Protein AF-A0A7S2GWL5-F1 (afdb_monomer_lite)

pLDDT: mean 72.22, std 17.01, range [29.75, 95.25]

Secondary structure (DSSP, 8-state):
--S----SS----SEETTEEP-PPPPPHHHHHHHHTS-HHHHHHHIIIIIHHHHHHHHH-EE--TT--HHHHHHH-TT-THHHHHHHTHHHHHHHHHHTTSEE--S---TTS-HHHHS-EESS--TTS--HHHHHHHHHHTTHHHHHHHHHTTS--S---S------TTTTT-S-HHHHHHHHS-S-HHHHHHHHHHHHHHHHS--EE-GGGSTTGGGG-GGG-----

Sequence (228 aa):
RWNNNPSRYLQRAQSICGVKSREHLATCSILSDLVSTSFISVVKTAAGSLHGWCHMNIGGAWDCGHINVVKAIEEHPDWTWIKDCLSSLWQLWQNSMISGVVSCPHSCSLETSFEDCRCYSRDYDLNNLSYSEAKAILTRTKFWDLLENTLDVDDDDGNNGNSSLPTDDDANRLDDDYRRRRLLGKDNSSRVEATIWAAELVASVGQLGAFATPYSSTNDPLFWFERR

Structure (mmCIF, N/CA/C/O backbone):
data_AF-A0A7S2GWL5-F1
#
_entry.id   AF-A0A7S2GWL5-F1
#
loop_
_atom_site.group_PDB
_atom_site.id
_atom_site.type_symbol
_atom_site.label_atom_id
_atom_site.label_alt_id
_atom_site.label_comp_id
_atom_site.label_asym_id
_atom_site.label_entity_id
_atom_site.label_seq_id
_atom_site.pdbx_PDB_ins_code
_atom_site.Cartn_x
_atom_site.Cartn_y
_atom_site.Cartn_z
_atom_site.occupancy
_atom_site.B_iso_or_equiv
_atom_site.auth_seq_id
_atom_site.auth_comp_id
_atom_site.auth_asym_id
_atom_site.auth_atom_id
_atom_site.pdbx_PDB_model_num
ATOM 1 N N . ARG A 1 1 ? 7.795 -11.205 14.485 1.00 52.88 1 ARG A N 1
ATOM 2 C CA . ARG A 1 1 ? 7.667 -11.845 13.147 1.00 52.88 1 ARG A CA 1
ATOM 3 C C . ARG A 1 1 ? 6.516 -11.147 12.459 1.00 52.88 1 ARG A C 1
ATOM 5 O O . ARG A 1 1 ? 5.442 -11.148 13.039 1.00 52.88 1 ARG A O 1
ATOM 12 N N . TRP A 1 2 ? 6.745 -10.492 11.323 1.00 55.75 2 TRP A N 1
ATOM 13 C CA . TRP A 1 2 ? 5.645 -9.845 10.613 1.00 55.75 2 TRP A CA 1
ATOM 14 C C . TRP A 1 2 ? 4.757 -10.915 9.984 1.00 55.75 2 TRP A C 1
ATOM 16 O O . TRP A 1 2 ? 5.292 -11.868 9.418 1.00 55.75 2 TRP A O 1
ATOM 26 N N . ASN A 1 3 ? 3.440 -10.726 10.089 1.00 58.62 3 ASN A N 1
ATOM 27 C CA . ASN A 1 3 ? 2.484 -11.254 9.127 1.00 58.62 3 ASN A CA 1
ATOM 28 C C . ASN A 1 3 ? 2.573 -12.769 8.899 1.00 58.62 3 ASN A C 1
ATOM 30 O O . ASN A 1 3 ? 2.959 -13.189 7.815 1.00 58.62 3 ASN A O 1
ATOM 34 N N . ASN A 1 4 ? 2.290 -13.548 9.955 1.00 53.78 4 ASN A N 1
ATOM 35 C CA . ASN A 1 4 ? 2.357 -15.014 10.028 1.00 53.78 4 ASN A CA 1
ATOM 36 C C . ASN A 1 4 ? 2.310 -15.698 8.662 1.00 53.78 4 ASN A C 1
ATOM 38 O O . ASN A 1 4 ? 1.249 -16.109 8.205 1.00 53.78 4 ASN A O 1
ATOM 42 N N . ASN A 1 5 ? 3.463 -15.825 8.012 1.00 58.91 5 ASN A N 1
ATOM 43 C CA . ASN A 1 5 ? 3.555 -16.613 6.807 1.00 58.91 5 ASN A CA 1
ATOM 44 C C . ASN A 1 5 ? 4.059 -17.985 7.246 1.00 58.91 5 ASN A C 1
ATOM 46 O O . ASN A 1 5 ? 5.267 -18.152 7.448 1.00 58.91 5 ASN A O 1
ATOM 50 N N . PRO A 1 6 ? 3.158 -18.965 7.452 1.00 51.88 6 PRO A N 1
ATOM 51 C CA . PRO A 1 6 ? 3.553 -20.287 7.894 1.00 51.88 6 PRO A CA 1
ATOM 52 C C . PRO A 1 6 ? 4.224 -21.102 6.788 1.00 51.88 6 PRO A C 1
ATOM 54 O O . PRO A 1 6 ? 4.590 -22.259 7.016 1.00 51.88 6 PRO A O 1
ATOM 57 N N . SER A 1 7 ? 4.368 -20.537 5.583 1.00 54.91 7 SER A N 1
ATOM 58 C CA . SER A 1 7 ? 4.946 -21.246 4.459 1.00 54.91 7 SER A CA 1
ATOM 59 C C . SER A 1 7 ? 6.388 -21.626 4.758 1.00 54.91 7 SER A C 1
ATOM 61 O O . SER A 1 7 ? 7.285 -20.792 4.853 1.00 54.91 7 SER A O 1
ATOM 63 N N . ARG A 1 8 ? 6.614 -22.937 4.846 1.00 52.84 8 ARG A N 1
ATOM 64 C CA . ARG A 1 8 ? 7.955 -23.537 4.875 1.00 52.84 8 ARG A CA 1
ATOM 65 C C . ARG A 1 8 ? 8.667 -23.418 3.529 1.00 52.84 8 ARG A C 1
ATOM 67 O O . ARG A 1 8 ? 9.862 -23.685 3.448 1.00 52.84 8 ARG A O 1
ATOM 74 N N . TYR A 1 9 ? 7.923 -23.061 2.484 1.00 57.84 9 TYR A N 1
ATOM 75 C CA . TYR A 1 9 ? 8.412 -22.944 1.125 1.00 57.84 9 TYR A CA 1
ATOM 76 C C . TYR A 1 9 ? 8.427 -21.496 0.672 1.00 57.84 9 TYR A C 1
ATOM 78 O O . TYR A 1 9 ? 7.620 -20.662 1.088 1.00 57.84 9 TYR A O 1
ATOM 86 N N . LEU A 1 10 ? 9.342 -21.239 -0.246 1.00 61.78 10 LEU A N 1
ATOM 87 C CA . LEU A 1 10 ? 9.443 -19.991 -0.960 1.00 61.78 10 LEU A CA 1
ATOM 88 C C . LEU A 1 10 ? 8.129 -19.678 -1.693 1.00 61.78 10 LEU A C 1
ATOM 90 O O . LEU A 1 10 ? 7.734 -20.424 -2.589 1.00 61.78 10 LEU A O 1
ATOM 94 N N . GLN A 1 11 ? 7.462 -18.582 -1.337 1.00 65.44 11 GLN A N 1
ATOM 95 C CA . GLN A 1 11 ? 6.278 -18.115 -2.058 1.00 65.44 11 GLN A CA 1
ATOM 96 C C . GLN A 1 11 ? 6.686 -17.042 -3.055 1.00 65.44 11 GLN A C 1
ATOM 98 O O . GLN A 1 11 ? 7.268 -16.030 -2.666 1.00 65.44 11 GLN A O 1
ATOM 103 N N . ARG A 1 12 ? 6.391 -17.290 -4.334 1.00 70.50 12 ARG A N 1
ATOM 104 C CA . ARG A 1 12 ? 6.496 -16.290 -5.392 1.00 70.50 12 ARG A CA 1
ATOM 105 C C . ARG A 1 12 ? 5.100 -15.867 -5.824 1.00 70.50 12 ARG A C 1
ATOM 107 O O . ARG A 1 12 ? 4.247 -16.727 -6.032 1.00 70.50 12 ARG A O 1
ATOM 114 N N . ALA A 1 13 ? 4.886 -14.574 -5.996 1.00 76.25 13 ALA A N 1
ATOM 115 C CA . ALA A 1 13 ? 3.654 -14.005 -6.505 1.00 76.25 13 ALA A CA 1
ATOM 116 C C . ALA A 1 13 ? 3.899 -13.322 -7.851 1.00 76.25 13 ALA A C 1
ATOM 118 O O . ALA A 1 13 ? 5.006 -12.896 -8.154 1.00 76.25 13 ALA A O 1
ATOM 119 N N . GLN A 1 14 ? 2.844 -13.210 -8.654 1.00 75.50 14 GLN A N 1
ATOM 120 C CA . GLN A 1 14 ? 2.821 -12.345 -9.840 1.00 75.50 14 GLN A CA 1
ATOM 121 C C . GLN A 1 14 ? 1.871 -11.158 -9.647 1.00 75.50 14 GLN A C 1
ATOM 123 O O . GLN A 1 14 ? 1.562 -10.441 -10.598 1.00 75.50 14 GLN A O 1
ATOM 128 N N . SER A 1 15 ? 1.360 -10.978 -8.430 1.00 84.62 15 SER A N 1
ATOM 129 C CA . SER A 1 15 ? 0.360 -9.973 -8.102 1.00 84.62 15 SER A CA 1
ATOM 130 C C . SER A 1 15 ? 0.595 -9.375 -6.725 1.00 84.62 15 SER A C 1
ATOM 132 O O . SER A 1 15 ? 1.039 -10.063 -5.805 1.00 84.62 15 SER A O 1
ATOM 134 N N . ILE A 1 16 ? 0.208 -8.114 -6.587 1.00 87.81 16 ILE A N 1
ATOM 135 C CA . ILE A 1 16 ? 0.197 -7.355 -5.344 1.00 87.81 16 ILE A CA 1
ATOM 136 C C . ILE A 1 16 ? -1.243 -6.876 -5.147 1.00 87.81 16 ILE A C 1
ATOM 138 O O . ILE A 1 16 ? -1.786 -6.188 -6.010 1.00 87.81 16 ILE A O 1
ATOM 142 N N . CYS A 1 17 ? -1.891 -7.289 -4.057 1.00 88.94 17 CYS A N 1
ATOM 143 C CA . CYS A 1 17 ? -3.280 -6.929 -3.741 1.00 88.94 17 CYS A CA 1
ATOM 144 C C . CYS A 1 17 ? -4.274 -7.222 -4.886 1.00 88.94 17 CYS A C 1
ATOM 146 O O . CYS A 1 17 ? -5.165 -6.427 -5.176 1.00 88.94 17 CYS A O 1
ATOM 148 N N . GLY A 1 18 ? -4.095 -8.353 -5.579 1.00 87.81 18 GLY A N 1
ATOM 149 C CA . GLY A 1 18 ? -4.931 -8.762 -6.717 1.00 87.81 18 GLY A CA 1
ATOM 150 C C . GLY A 1 18 ? -4.577 -8.103 -8.056 1.00 87.81 18 GLY A C 1
ATOM 151 O O . GLY A 1 18 ? -5.042 -8.557 -9.099 1.00 87.81 18 GLY A O 1
ATOM 152 N N . VAL A 1 19 ? -3.702 -7.094 -8.067 1.00 87.94 19 VAL A N 1
ATOM 153 C CA . VAL A 1 19 ? -3.219 -6.454 -9.294 1.00 87.94 19 VAL A CA 1
ATOM 154 C C . VAL A 1 19 ? -1.985 -7.191 -9.787 1.00 87.94 19 VAL A C 1
ATOM 156 O O . VAL A 1 19 ? -1.014 -7.351 -9.049 1.00 87.94 19 VAL A O 1
ATOM 159 N N . LYS A 1 20 ? -2.003 -7.650 -11.041 1.00 83.75 20 LYS A N 1
ATOM 160 C CA . LYS A 1 20 ? -0.828 -8.271 -11.661 1.00 83.75 20 LYS A CA 1
ATOM 161 C C . LYS A 1 20 ? 0.312 -7.253 -11.712 1.00 83.75 20 LYS A C 1
ATOM 163 O O . LYS A 1 20 ? 0.132 -6.176 -12.283 1.00 83.75 20 LYS A O 1
ATOM 168 N N . SER A 1 21 ? 1.461 -7.603 -11.136 1.00 70.81 21 SER A N 1
ATOM 169 C CA . SER A 1 21 ? 2.636 -6.739 -11.206 1.00 70.81 21 SER A CA 1
ATOM 170 C C . SER A 1 21 ? 3.0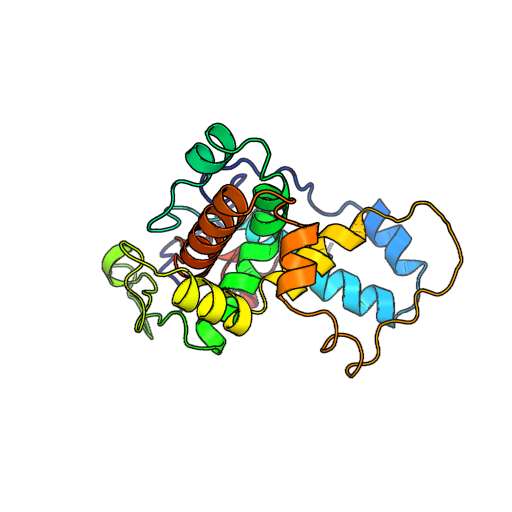47 -6.556 -12.669 1.00 70.81 21 SER A C 1
ATOM 172 O O . SER A 1 21 ? 3.061 -7.514 -13.452 1.00 70.81 21 SER A O 1
ATOM 174 N N . ARG A 1 22 ? 3.313 -5.303 -13.041 1.00 64.00 22 ARG A N 1
ATOM 175 C CA . ARG A 1 22 ? 3.850 -4.921 -14.354 1.00 64.00 22 ARG A CA 1
ATOM 176 C C . ARG A 1 22 ? 5.370 -4.882 -14.359 1.00 64.00 22 ARG A C 1
ATOM 178 O O . ARG A 1 22 ? 5.959 -4.912 -15.433 1.00 64.00 22 ARG A O 1
ATOM 185 N N . GLU A 1 23 ? 5.972 -4.833 -13.178 1.00 62.88 23 GLU A N 1
ATOM 186 C CA . GLU A 1 23 ? 7.407 -4.698 -13.033 1.00 62.88 23 GLU A CA 1
ATOM 187 C C . GLU A 1 23 ? 8.101 -5.983 -13.456 1.00 62.88 23 GLU A C 1
ATOM 189 O O . GLU A 1 23 ? 7.808 -7.089 -12.983 1.00 62.88 23 GLU A O 1
ATOM 194 N N . HIS A 1 24 ? 9.054 -5.828 -14.364 1.00 58.75 24 HIS A N 1
ATOM 195 C CA . HIS A 1 24 ? 9.964 -6.898 -14.705 1.00 58.75 24 HIS A CA 1
ATOM 196 C C . HIS A 1 24 ? 11.060 -6.972 -13.644 1.00 58.75 24 HIS A C 1
ATOM 198 O O . HIS A 1 24 ? 11.538 -5.957 -13.142 1.00 58.75 24 HIS A O 1
ATOM 204 N N . LEU A 1 25 ? 11.484 -8.192 -13.303 1.00 63.69 25 LEU A N 1
ATOM 205 C CA . LEU A 1 25 ? 12.698 -8.356 -12.512 1.00 63.69 25 LEU A CA 1
ATOM 206 C C . LEU A 1 25 ? 13.852 -7.669 -13.235 1.00 63.69 25 LEU A C 1
ATOM 208 O O . LEU A 1 25 ? 13.949 -7.742 -14.462 1.00 63.69 25 LEU A O 1
ATOM 212 N N . ALA A 1 26 ? 14.719 -7.030 -12.457 1.00 63.84 26 ALA A N 1
ATOM 213 C CA . ALA A 1 26 ? 15.849 -6.304 -12.994 1.00 63.84 26 ALA A CA 1
ATOM 214 C C . ALA A 1 26 ? 16.657 -7.155 -13.975 1.00 63.84 26 ALA A C 1
ATOM 216 O O . ALA A 1 26 ? 17.035 -8.295 -13.688 1.00 63.84 26 ALA A O 1
ATOM 217 N N . THR A 1 27 ? 16.915 -6.591 -15.147 1.00 63.00 27 THR A N 1
ATOM 218 C CA . THR A 1 27 ? 17.674 -7.247 -16.205 1.00 63.00 27 THR A CA 1
ATOM 219 C C . THR A 1 27 ? 19.169 -6.975 -16.044 1.00 63.00 27 THR A C 1
ATOM 221 O O . THR A 1 27 ? 19.595 -6.025 -15.382 1.00 63.00 27 THR A O 1
ATOM 224 N N . CYS A 1 28 ? 20.000 -7.783 -16.707 1.00 64.56 28 CYS A N 1
ATOM 225 C CA . CYS A 1 28 ? 21.442 -7.535 -16.764 1.00 64.56 28 CYS A CA 1
ATOM 226 C C . CYS A 1 28 ? 21.792 -6.174 -17.390 1.00 64.56 28 CYS A C 1
ATOM 228 O O . CYS A 1 28 ? 22.847 -5.637 -17.072 1.00 64.56 28 CYS A O 1
ATOM 230 N N . SER A 1 29 ? 20.930 -5.614 -18.250 1.00 66.00 29 SER A N 1
ATOM 231 C CA . SER A 1 29 ? 21.141 -4.281 -18.827 1.00 66.00 29 SER A CA 1
ATOM 232 C C . SER A 1 29 ? 21.043 -3.190 -17.763 1.00 66.00 29 SER A C 1
ATOM 234 O O . SER A 1 29 ? 21.978 -2.415 -17.635 1.00 66.00 29 SER A O 1
ATOM 236 N N . ILE A 1 30 ? 20.013 -3.223 -16.907 1.00 64.81 30 ILE A N 1
ATOM 237 C CA . ILE A 1 30 ? 19.861 -2.268 -15.793 1.00 64.81 30 ILE A CA 1
ATOM 238 C C . ILE A 1 30 ? 21.079 -2.330 -14.864 1.00 64.81 30 ILE A C 1
ATOM 240 O O . ILE A 1 30 ? 21.611 -1.306 -14.447 1.00 64.81 30 ILE A O 1
ATOM 244 N N . LEU A 1 31 ? 21.569 -3.538 -14.568 1.00 65.94 31 LEU A N 1
ATOM 245 C CA . LEU A 1 31 ? 22.782 -3.713 -13.766 1.00 65.94 31 LEU A CA 1
ATOM 246 C C . LEU A 1 31 ? 24.030 -3.158 -14.467 1.00 65.94 31 LEU A C 1
ATOM 248 O O . LEU A 1 31 ? 24.852 -2.529 -13.807 1.00 65.94 31 LEU A O 1
ATOM 252 N N . SER A 1 32 ? 24.167 -3.379 -15.778 1.00 67.56 32 SER A N 1
ATOM 253 C CA . SER A 1 32 ? 25.278 -2.872 -16.595 1.00 67.56 32 SER A CA 1
ATOM 254 C C . SER A 1 32 ? 25.303 -1.343 -16.643 1.00 67.56 32 SER A C 1
ATOM 256 O O . SER A 1 32 ? 26.363 -0.734 -16.499 1.00 67.56 32 SER A O 1
ATOM 258 N N . ASP A 1 33 ? 24.137 -0.726 -16.801 1.00 65.31 33 ASP A N 1
ATOM 259 C CA . ASP A 1 33 ? 24.003 0.726 -16.843 1.00 65.31 33 ASP A CA 1
ATOM 260 C C . ASP A 1 33 ? 24.308 1.315 -15.465 1.00 65.31 33 ASP A C 1
ATOM 262 O O . ASP A 1 33 ? 25.083 2.263 -15.353 1.00 65.31 33 ASP A O 1
ATOM 266 N N . LEU A 1 34 ? 23.840 0.675 -14.390 1.00 65.31 34 LEU A N 1
ATOM 267 C CA . LEU A 1 34 ? 24.153 1.097 -13.028 1.00 65.31 34 LEU A CA 1
ATOM 268 C C . LEU A 1 34 ? 25.648 1.051 -12.728 1.00 65.31 34 LEU A C 1
ATOM 270 O O . LEU A 1 34 ? 26.184 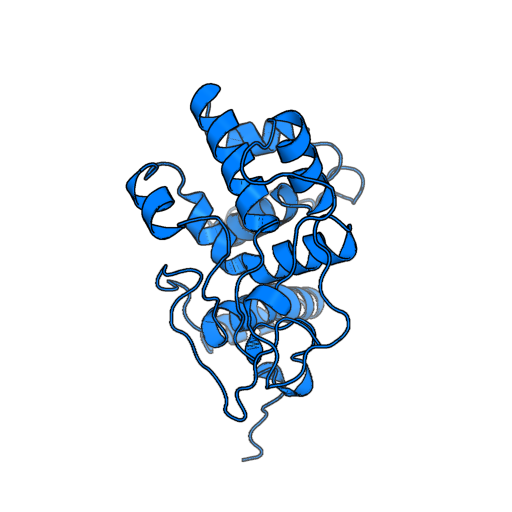2.045 -12.241 1.00 65.31 34 LEU A O 1
ATOM 274 N N . VAL A 1 35 ? 26.351 -0.043 -13.041 1.00 68.50 35 VAL A N 1
ATOM 275 C CA . VAL A 1 35 ? 27.802 -0.140 -12.772 1.00 68.50 35 VAL A CA 1
ATOM 276 C C . VAL A 1 35 ? 28.643 0.839 -13.593 1.00 68.50 35 VAL A C 1
ATOM 278 O O . VAL A 1 35 ? 29.802 1.065 -13.251 1.00 68.50 35 VAL A O 1
ATOM 281 N N . SER A 1 36 ? 28.072 1.441 -14.642 1.00 68.69 36 SER A N 1
ATOM 282 C CA . SER A 1 36 ? 28.708 2.519 -15.409 1.00 68.69 36 SER A CA 1
ATOM 283 C C . SER A 1 36 ? 28.598 3.902 -14.741 1.00 68.69 36 SER A C 1
ATOM 285 O O . SER A 1 36 ? 29.245 4.854 -15.177 1.00 68.69 36 SER A O 1
ATOM 287 N N . THR A 1 37 ? 27.824 4.013 -13.655 1.00 72.19 37 THR A N 1
ATOM 288 C CA . THR A 1 37 ? 27.641 5.246 -12.875 1.00 72.19 37 THR A CA 1
ATOM 289 C C . THR A 1 37 ? 28.576 5.319 -11.658 1.00 72.19 37 THR A C 1
ATOM 291 O O . THR A 1 37 ? 29.494 4.516 -11.481 1.00 72.19 37 THR A O 1
ATOM 294 N N . SER A 1 38 ? 28.374 6.316 -10.788 1.00 75.88 38 SER A N 1
ATOM 295 C CA . SER A 1 38 ? 29.137 6.429 -9.545 1.00 75.88 38 SER A CA 1
ATOM 296 C C . SER A 1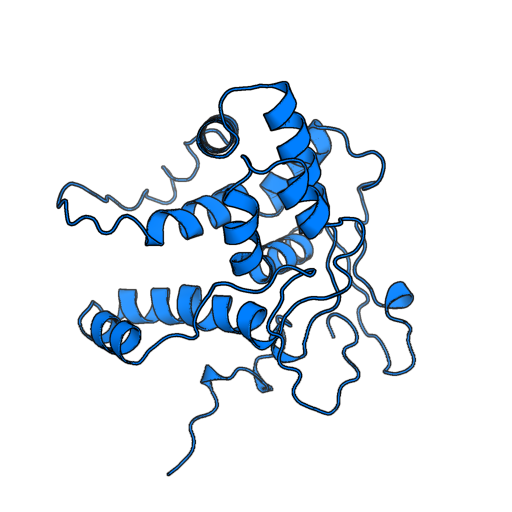 38 ? 28.830 5.271 -8.585 1.00 75.88 38 SER A C 1
ATOM 298 O O . SER A 1 38 ? 27.690 4.822 -8.480 1.00 75.88 38 SER A O 1
ATOM 300 N N . PHE A 1 39 ? 29.819 4.840 -7.796 1.00 71.25 39 PHE A N 1
ATOM 301 C CA . PHE A 1 39 ? 29.615 3.820 -6.756 1.00 71.25 39 PHE A CA 1
ATOM 302 C C . PHE A 1 39 ? 28.470 4.180 -5.790 1.00 71.25 39 PHE A C 1
ATOM 304 O O . PHE A 1 39 ? 27.707 3.313 -5.374 1.00 71.25 39 PHE A O 1
ATOM 311 N N . ILE A 1 40 ? 28.307 5.468 -5.472 1.00 68.56 40 ILE A N 1
ATOM 312 C CA . ILE A 1 40 ? 27.216 5.953 -4.618 1.00 68.56 40 ILE A CA 1
ATOM 313 C C . ILE A 1 40 ? 25.856 5.767 -5.305 1.00 68.56 40 ILE A C 1
ATOM 315 O O . ILE A 1 40 ? 24.910 5.330 -4.651 1.00 68.56 40 ILE A O 1
ATOM 319 N N . SER A 1 41 ? 25.754 6.058 -6.605 1.00 64.81 41 SER A N 1
ATOM 320 C CA . SER A 1 41 ? 24.535 5.826 -7.392 1.00 64.81 41 SER A CA 1
ATOM 321 C C . SER A 1 41 ? 24.196 4.339 -7.454 1.00 64.81 41 SER A C 1
ATOM 323 O O . SER A 1 41 ? 23.059 3.974 -7.185 1.00 64.81 41 SER A O 1
ATOM 325 N N . VAL A 1 42 ? 25.187 3.471 -7.686 1.00 66.56 42 VAL A N 1
ATOM 326 C CA . VAL A 1 42 ? 24.995 2.011 -7.667 1.00 66.56 42 VAL A CA 1
ATOM 327 C C . VAL A 1 42 ? 24.425 1.549 -6.334 1.00 66.56 42 VAL A C 1
ATOM 329 O O . VAL A 1 42 ? 23.432 0.831 -6.310 1.00 66.56 42 VAL A O 1
ATOM 332 N N . VAL A 1 43 ? 25.029 1.965 -5.218 1.00 65.75 43 VAL A N 1
ATOM 333 C CA . VAL A 1 43 ? 24.576 1.557 -3.882 1.00 65.75 43 VAL A CA 1
ATOM 334 C C . VAL A 1 43 ? 23.157 2.058 -3.607 1.00 65.75 43 VAL A C 1
ATOM 336 O O . VAL A 1 43 ? 22.334 1.290 -3.113 1.00 65.75 43 VAL A O 1
ATOM 339 N N . LYS A 1 44 ? 22.845 3.313 -3.957 1.00 64.12 44 LYS A N 1
ATOM 340 C CA . LYS A 1 44 ? 21.503 3.885 -3.773 1.00 64.12 44 LYS A CA 1
ATOM 341 C C . LYS A 1 44 ? 20.452 3.169 -4.622 1.00 64.12 44 LYS A C 1
ATOM 343 O O . LYS A 1 44 ? 19.436 2.743 -4.081 1.00 64.12 44 LYS A O 1
ATOM 348 N N . THR A 1 45 ? 20.701 2.982 -5.915 1.00 64.00 45 THR A N 1
ATOM 349 C CA . THR A 1 45 ? 19.720 2.375 -6.823 1.00 64.00 45 THR A CA 1
ATOM 350 C C . THR A 1 45 ? 19.583 0.870 -6.606 1.00 64.00 45 THR A C 1
ATOM 352 O O . THR A 1 45 ? 18.482 0.331 -6.689 1.00 64.00 45 THR A O 1
ATOM 355 N N . ALA A 1 46 ? 20.664 0.171 -6.250 1.00 65.06 46 ALA A N 1
ATOM 356 C CA . ALA A 1 46 ? 20.583 -1.248 -5.919 1.00 65.06 46 ALA A CA 1
ATOM 357 C C . ALA A 1 46 ? 19.815 -1.497 -4.613 1.00 65.06 46 ALA A C 1
ATOM 359 O O . ALA A 1 46 ? 18.999 -2.415 -4.549 1.00 65.06 46 ALA A O 1
ATOM 360 N N . ALA A 1 47 ? 20.032 -0.672 -3.586 1.00 61.72 47 ALA A N 1
ATOM 361 C CA . ALA A 1 47 ? 19.322 -0.802 -2.315 1.00 61.72 47 ALA A CA 1
ATOM 362 C C . ALA A 1 47 ? 17.866 -0.303 -2.377 1.00 61.72 47 ALA A C 1
ATOM 364 O O . ALA A 1 47 ? 17.015 -0.829 -1.670 1.00 61.72 47 ALA A O 1
ATOM 365 N N . GLY A 1 48 ? 17.569 0.708 -3.197 1.00 60.09 48 GLY A N 1
ATOM 366 C CA . GLY A 1 48 ? 16.219 1.254 -3.347 1.00 60.09 48 GLY A CA 1
ATOM 367 C C . GLY A 1 48 ? 15.400 0.508 -4.398 1.00 60.09 48 GLY A C 1
ATOM 368 O O . GLY A 1 48 ? 14.453 -0.206 -4.070 1.00 60.09 48 GLY A O 1
ATOM 369 N N . SER A 1 49 ? 15.785 0.660 -5.664 1.00 59.22 49 SER A N 1
ATOM 370 C CA . SER A 1 49 ? 15.003 0.215 -6.821 1.00 59.22 49 SER A CA 1
ATOM 371 C C . SER A 1 49 ? 15.103 -1.288 -7.059 1.00 59.22 49 SER A C 1
ATOM 373 O O . SER A 1 49 ? 14.099 -1.937 -7.313 1.00 59.22 49 SER A O 1
ATOM 375 N N . LEU A 1 50 ? 16.291 -1.886 -6.931 1.00 62.69 50 LEU A N 1
ATOM 376 C CA . LEU A 1 50 ? 16.439 -3.327 -7.182 1.00 62.69 50 LEU A CA 1
ATOM 377 C C . LEU A 1 50 ? 15.921 -4.165 -6.008 1.00 62.69 50 LEU A C 1
ATOM 379 O O . LEU A 1 50 ? 15.084 -5.046 -6.191 1.00 62.69 50 LEU A O 1
ATOM 383 N N . HIS A 1 51 ? 16.398 -3.878 -4.799 1.00 68.31 51 HIS A N 1
ATOM 384 C CA . HIS A 1 51 ? 16.033 -4.605 -3.582 1.00 68.31 51 HIS A CA 1
ATOM 385 C C . HIS A 1 51 ? 14.561 -4.388 -3.203 1.00 68.31 51 HIS A C 1
ATOM 387 O O . HIS A 1 51 ? 13.816 -5.353 -3.020 1.00 68.31 51 HIS A O 1
ATOM 393 N N . GLY A 1 52 ? 14.122 -3.126 -3.125 1.00 67.31 52 GLY A N 1
ATOM 394 C CA . GLY A 1 52 ? 12.774 -2.769 -2.684 1.00 67.31 52 GLY A CA 1
ATOM 395 C C . GLY A 1 52 ? 11.686 -3.351 -3.584 1.00 67.31 52 GLY A C 1
ATOM 396 O O . GLY A 1 52 ? 10.742 -3.968 -3.087 1.00 67.31 52 GLY A O 1
ATOM 397 N N . TRP A 1 53 ? 11.844 -3.238 -4.906 1.00 68.56 53 TRP A N 1
ATOM 398 C CA . TRP A 1 53 ? 10.888 -3.798 -5.863 1.00 68.56 53 TRP A CA 1
ATOM 399 C C . TRP A 1 53 ? 10.880 -5.325 -5.853 1.00 68.56 53 TRP A C 1
ATOM 401 O O . TRP A 1 53 ? 9.816 -5.931 -5.979 1.00 68.56 53 TRP A O 1
ATOM 411 N N . CYS A 1 54 ? 12.032 -5.976 -5.658 1.00 72.12 54 CYS A N 1
ATOM 412 C CA . CYS A 1 54 ? 12.098 -7.437 -5.597 1.00 72.12 54 CYS A CA 1
ATOM 413 C C . CYS A 1 54 ? 11.228 -8.013 -4.474 1.00 72.12 54 CYS A C 1
ATOM 415 O O . CYS A 1 54 ? 10.599 -9.053 -4.677 1.00 72.12 54 CYS A O 1
ATOM 417 N N . HIS A 1 55 ? 11.126 -7.336 -3.327 1.00 75.88 55 HIS A N 1
ATOM 418 C CA . HIS A 1 55 ? 10.283 -7.790 -2.222 1.00 75.88 55 HIS A CA 1
ATOM 419 C C . HIS A 1 55 ? 8.820 -7.944 -2.630 1.00 75.88 55 HIS A C 1
ATOM 421 O O . HIS A 1 55 ? 8.255 -9.023 -2.454 1.00 75.88 55 HIS A O 1
ATOM 427 N N . MET A 1 56 ? 8.214 -6.910 -3.216 1.00 79.00 56 MET A N 1
ATOM 428 C CA . MET A 1 56 ? 6.797 -6.952 -3.589 1.00 79.00 56 MET A CA 1
ATOM 429 C C . MET A 1 56 ? 6.555 -7.700 -4.899 1.00 79.00 56 MET A C 1
ATOM 431 O O . MET A 1 56 ? 5.576 -8.434 -5.001 1.00 79.00 56 MET A O 1
ATOM 435 N N . ASN A 1 57 ? 7.462 -7.601 -5.872 1.00 74.56 57 ASN A N 1
ATOM 436 C CA . ASN A 1 57 ? 7.300 -8.273 -7.162 1.00 74.56 57 ASN A CA 1
ATOM 437 C C . ASN A 1 57 ? 7.515 -9.782 -7.091 1.00 74.56 57 ASN A C 1
ATOM 439 O O . ASN A 1 57 ? 6.871 -10.518 -7.831 1.00 74.56 57 ASN A O 1
ATOM 443 N N . ILE A 1 58 ? 8.401 -10.254 -6.210 1.00 76.50 58 ILE A N 1
ATOM 444 C CA . ILE A 1 58 ? 8.606 -11.689 -5.994 1.00 76.50 58 ILE A CA 1
ATOM 445 C C . ILE A 1 58 ? 7.725 -12.169 -4.851 1.00 76.50 58 ILE A C 1
ATOM 447 O O . ILE A 1 58 ? 7.087 -13.202 -4.988 1.00 76.50 58 ILE A O 1
ATOM 451 N N . GLY A 1 59 ? 7.688 -11.468 -3.721 1.00 78.62 59 GLY A N 1
ATOM 452 C CA . GLY A 1 59 ? 6.965 -11.927 -2.536 1.00 78.62 59 GLY A CA 1
ATOM 453 C C . GLY A 1 59 ? 5.456 -11.752 -2.627 1.00 78.62 59 GLY A C 1
ATOM 454 O O . GLY A 1 59 ? 4.727 -12.605 -2.131 1.00 78.62 59 GLY A O 1
ATOM 455 N N . GLY A 1 60 ? 4.991 -10.697 -3.294 1.00 83.50 60 GLY A N 1
ATOM 456 C CA . GLY A 1 60 ? 3.577 -10.357 -3.397 1.00 83.50 60 GLY A CA 1
ATOM 457 C C . GLY A 1 60 ? 2.916 -9.969 -2.085 1.00 83.50 60 GLY A C 1
ATOM 458 O O . GLY A 1 60 ? 3.473 -10.095 -0.990 1.00 83.50 60 GLY A O 1
ATOM 459 N N . ALA A 1 61 ? 1.673 -9.530 -2.242 1.00 86.06 61 ALA A N 1
ATOM 460 C CA . ALA A 1 61 ? 0.742 -9.297 -1.155 1.00 86.06 61 ALA A CA 1
ATOM 461 C C . ALA A 1 61 ? -0.644 -9.823 -1.531 1.00 86.06 61 ALA A C 1
ATOM 463 O O . ALA A 1 61 ? -1.083 -9.669 -2.675 1.00 86.06 61 ALA A O 1
ATOM 464 N N . TRP A 1 62 ? -1.335 -10.390 -0.553 1.00 84.81 62 TRP A N 1
ATOM 465 C CA . TRP A 1 62 ? -2.713 -10.865 -0.636 1.00 84.81 62 TRP A CA 1
ATOM 466 C C . TRP A 1 62 ? -3.519 -10.261 0.498 1.00 84.81 62 TRP A C 1
ATOM 468 O O . TRP A 1 62 ? -2.935 -9.689 1.413 1.00 84.81 62 TRP A O 1
ATOM 478 N N . ASP A 1 63 ? -4.844 -10.366 0.417 1.00 81.19 63 ASP A N 1
ATOM 479 C CA . ASP A 1 63 ? -5.753 -9.953 1.486 1.00 81.19 63 ASP A CA 1
ATOM 480 C C . ASP A 1 63 ? -5.338 -8.610 2.096 1.00 81.19 63 ASP A C 1
ATOM 482 O O . ASP A 1 63 ? -5.082 -8.525 3.296 1.00 81.19 63 ASP A O 1
ATOM 486 N N . CYS A 1 64 ? -5.189 -7.575 1.249 1.00 84.25 64 CYS A N 1
ATOM 487 C CA . CYS A 1 64 ? -4.721 -6.222 1.602 1.00 84.25 64 CYS A CA 1
ATOM 488 C C . CYS A 1 64 ? -5.724 -5.432 2.456 1.00 84.25 64 CYS A C 1
ATOM 490 O O . CYS A 1 64 ? -5.931 -4.232 2.296 1.00 84.25 64 CYS A O 1
ATOM 492 N N . GLY A 1 65 ? -6.340 -6.152 3.388 1.00 69.44 65 GLY A N 1
ATOM 493 C CA . GLY A 1 65 ? -7.257 -5.693 4.391 1.00 69.44 65 GLY A CA 1
ATOM 494 C C . GLY A 1 65 ? -8.538 -5.160 3.786 1.00 69.44 65 GLY A C 1
ATOM 495 O O . GLY A 1 65 ? -9.288 -5.870 3.124 1.00 69.44 65 GLY A O 1
ATOM 496 N N . HIS A 1 66 ? -8.794 -3.904 4.128 1.00 74.06 66 HIS A N 1
ATOM 497 C CA . HIS A 1 66 ? -10.072 -3.226 3.969 1.00 74.06 66 HIS A CA 1
ATOM 498 C C . HIS A 1 66 ? -10.372 -2.849 2.510 1.00 74.06 66 HIS A C 1
ATOM 500 O O . HIS A 1 66 ? -11.527 -2.735 2.113 1.00 74.06 66 HIS A O 1
ATOM 506 N N . ILE A 1 67 ? -9.336 -2.735 1.676 1.00 84.38 67 ILE A N 1
ATOM 507 C CA . ILE A 1 67 ? -9.466 -2.144 0.346 1.00 84.38 67 ILE A CA 1
ATOM 508 C C . ILE A 1 67 ? -9.435 -3.186 -0.756 1.00 84.38 67 ILE A C 1
ATOM 510 O O . ILE A 1 67 ? -8.556 -4.046 -0.825 1.00 84.38 67 ILE A O 1
ATOM 514 N N . ASN A 1 68 ? -10.344 -3.009 -1.712 1.00 89.31 68 ASN A N 1
ATOM 515 C CA . ASN A 1 68 ? -10.290 -3.687 -2.994 1.00 89.31 68 ASN A CA 1
ATOM 516 C C . ASN A 1 68 ? -9.563 -2.816 -4.032 1.00 89.31 68 ASN A C 1
ATOM 518 O O . ASN A 1 68 ? -10.157 -1.940 -4.660 1.00 89.31 68 ASN A O 1
ATOM 522 N N . VAL A 1 69 ? -8.265 -3.074 -4.214 1.00 91.25 69 VAL A N 1
ATOM 523 C CA . VAL A 1 69 ? -7.410 -2.305 -5.135 1.00 91.25 69 VAL A CA 1
ATOM 524 C C . VAL A 1 69 ? -7.837 -2.466 -6.593 1.00 91.25 69 VAL A C 1
ATOM 526 O O . VAL A 1 69 ? -7.822 -1.499 -7.349 1.00 91.25 69 VAL A O 1
ATOM 529 N N . VAL A 1 70 ? -8.251 -3.672 -6.990 1.00 91.06 70 VAL A N 1
ATOM 530 C CA . VAL A 1 70 ? -8.718 -3.940 -8.358 1.00 91.06 70 VAL A CA 1
ATOM 531 C C . VAL A 1 70 ? -9.949 -3.092 -8.668 1.00 91.06 70 VAL A C 1
ATOM 533 O O . VAL A 1 70 ? -9.972 -2.401 -9.681 1.00 91.06 70 VAL A O 1
ATOM 536 N N . LYS A 1 71 ? -10.916 -3.072 -7.746 1.00 92.25 71 LYS A N 1
ATOM 537 C CA . LYS A 1 71 ? -12.128 -2.261 -7.867 1.00 92.25 71 LYS A CA 1
ATOM 538 C C . LYS A 1 71 ? -11.811 -0.763 -7.950 1.00 92.25 71 LYS A C 1
ATOM 540 O O . LYS A 1 71 ? -12.364 -0.084 -8.803 1.00 92.25 71 LYS A O 1
ATOM 545 N N . ALA A 1 72 ? -10.878 -0.262 -7.137 1.00 90.94 72 ALA A N 1
ATOM 546 C CA . ALA A 1 72 ? -10.474 1.145 -7.183 1.00 90.94 72 ALA A CA 1
ATOM 547 C C . ALA A 1 72 ? -9.873 1.549 -8.541 1.00 90.94 72 ALA A C 1
ATOM 549 O O . ALA A 1 72 ? -10.174 2.620 -9.052 1.00 90.94 72 ALA A O 1
ATOM 550 N N . ILE A 1 73 ? -9.072 0.674 -9.163 1.00 90.00 73 ILE A N 1
ATOM 551 C CA . ILE A 1 73 ? -8.525 0.905 -10.512 1.00 90.00 73 ILE A CA 1
ATOM 552 C C . ILE A 1 73 ? -9.634 0.920 -11.577 1.00 90.00 73 ILE A C 1
ATOM 554 O O . ILE A 1 73 ? -9.524 1.645 -12.564 1.00 90.00 73 ILE A O 1
ATOM 558 N N . GLU A 1 74 ? -10.673 0.099 -11.412 1.00 91.56 74 GLU A N 1
ATOM 559 C CA . GLU A 1 74 ? -11.817 0.041 -12.330 1.00 91.56 74 GLU A CA 1
ATOM 560 C C . GLU A 1 74 ? -12.737 1.264 -12.192 1.00 91.56 74 GLU A C 1
ATOM 562 O O . GLU A 1 74 ? -13.189 1.801 -13.203 1.00 91.56 74 GLU A O 1
ATOM 567 N N . GLU A 1 75 ? -13.000 1.709 -10.960 1.00 91.56 75 GLU A N 1
ATOM 568 C CA . GLU A 1 75 ? -13.876 2.849 -10.654 1.00 91.56 75 GLU A CA 1
ATOM 569 C C . GLU A 1 75 ? -13.192 4.203 -10.895 1.00 91.56 75 GLU A C 1
ATOM 571 O O . GLU A 1 75 ? -13.850 5.148 -11.332 1.00 91.56 75 GLU A O 1
ATOM 576 N N . HIS A 1 76 ? -11.873 4.278 -10.691 1.00 89.12 76 HIS A N 1
ATOM 577 C CA . HIS A 1 76 ? -11.063 5.488 -10.849 1.00 89.12 76 HIS A CA 1
ATOM 578 C C . HIS A 1 76 ? -9.882 5.251 -11.807 1.00 89.12 76 HIS A C 1
ATOM 580 O O . HIS A 1 76 ? -8.718 5.228 -11.393 1.00 89.12 76 HIS A O 1
ATOM 586 N N . PRO A 1 77 ? -10.137 5.066 -13.117 1.00 86.88 77 PRO A N 1
ATOM 587 C CA . PRO A 1 77 ? -9.078 4.816 -14.098 1.00 86.88 77 PRO A CA 1
ATOM 588 C C . PRO A 1 77 ? -8.097 5.992 -14.255 1.00 86.88 77 PRO A C 1
ATOM 590 O O . PRO A 1 77 ? -7.009 5.813 -14.803 1.00 86.88 77 PRO A O 1
ATOM 593 N N . ASP A 1 78 ? -8.468 7.186 -13.787 1.00 83.25 78 ASP A N 1
ATOM 594 C CA . ASP A 1 78 ? -7.639 8.390 -13.731 1.00 83.25 78 ASP A CA 1
ATOM 595 C C . ASP A 1 78 ? -6.630 8.386 -12.570 1.00 83.25 78 ASP A C 1
ATOM 597 O O . ASP A 1 78 ? -5.656 9.138 -12.610 1.00 83.25 78 ASP A O 1
ATOM 601 N N . TRP A 1 79 ? -6.786 7.510 -11.572 1.00 85.06 79 TRP A N 1
ATOM 602 C CA . TRP A 1 79 ? -5.816 7.333 -10.485 1.00 85.06 79 TRP A CA 1
ATOM 603 C C . TRP A 1 79 ? -4.648 6.445 -10.932 1.00 85.06 79 TRP A C 1
ATOM 605 O O . TRP A 1 79 ? -4.396 5.360 -10.404 1.00 85.06 79 TRP A O 1
ATOM 615 N N . THR A 1 80 ? -3.906 6.908 -11.939 1.00 82.06 80 THR A N 1
ATOM 616 C CA . THR A 1 80 ? -2.799 6.151 -12.547 1.00 82.06 80 THR A CA 1
ATOM 617 C C . THR A 1 80 ? -1.709 5.787 -11.538 1.00 82.06 80 THR A C 1
ATOM 619 O O . THR A 1 80 ? -1.128 4.706 -11.636 1.00 82.06 80 THR A O 1
ATOM 622 N N . TRP A 1 81 ? -1.529 6.632 -10.521 1.00 82.44 81 TRP A N 1
ATOM 623 C CA . TRP A 1 81 ? -0.565 6.494 -9.430 1.00 82.44 81 TRP A CA 1
ATOM 624 C C . TRP A 1 81 ? -0.781 5.259 -8.539 1.00 82.44 81 TRP A C 1
ATOM 626 O O . TRP A 1 81 ? 0.137 4.870 -7.814 1.00 82.44 81 TRP A O 1
ATOM 636 N N . ILE A 1 82 ? -1.966 4.622 -8.559 1.00 86.19 82 ILE A N 1
ATOM 637 C CA . ILE A 1 82 ? -2.226 3.423 -7.741 1.00 86.19 82 ILE A CA 1
ATOM 638 C C . ILE A 1 82 ? -1.193 2.340 -8.055 1.00 86.19 82 ILE A C 1
ATOM 640 O O . ILE A 1 82 ? -0.689 1.691 -7.144 1.00 86.19 82 ILE A O 1
ATOM 644 N N . LYS A 1 83 ? -0.864 2.137 -9.335 1.00 80.69 83 LYS A N 1
ATOM 645 C CA . LYS A 1 83 ? 0.058 1.068 -9.748 1.00 80.69 83 LYS A CA 1
ATOM 646 C C . LYS A 1 83 ? 1.477 1.325 -9.252 1.00 80.69 83 LYS A C 1
ATOM 648 O O . LYS A 1 83 ? 2.095 0.396 -8.743 1.00 80.69 83 LYS A O 1
ATOM 653 N N . ASP A 1 84 ? 1.927 2.571 -9.314 1.00 78.00 84 ASP A N 1
ATOM 654 C CA . ASP A 1 84 ? 3.261 2.981 -8.861 1.00 78.00 84 ASP A CA 1
ATOM 655 C C . ASP A 1 84 ? 3.374 2.844 -7.335 1.00 78.00 84 ASP A C 1
ATOM 657 O O . ASP A 1 84 ? 4.360 2.338 -6.798 1.00 78.00 84 ASP A O 1
ATOM 661 N N . CYS A 1 85 ? 2.293 3.178 -6.623 1.00 83.25 85 CYS A N 1
ATOM 662 C CA . CYS A 1 85 ? 2.176 2.961 -5.185 1.00 83.25 85 CYS A CA 1
ATOM 663 C C . CYS A 1 85 ? 2.332 1.478 -4.791 1.00 83.25 85 CYS A C 1
ATOM 665 O O . CYS A 1 85 ? 2.985 1.178 -3.789 1.00 83.25 85 CYS A O 1
ATOM 667 N N . LEU A 1 86 ? 1.792 0.533 -5.576 1.00 84.44 86 LEU A N 1
ATOM 668 C CA . LEU A 1 86 ? 1.890 -0.902 -5.265 1.00 84.44 86 LEU A CA 1
ATOM 669 C C . LEU A 1 86 ? 3.337 -1.415 -5.265 1.00 84.44 86 LEU A C 1
ATOM 671 O O . LEU A 1 86 ? 3.677 -2.257 -4.430 1.00 84.44 86 LEU A O 1
ATOM 675 N N . SER A 1 87 ? 4.196 -0.889 -6.143 1.00 75.81 87 SER A N 1
ATOM 676 C CA . SER A 1 87 ? 5.626 -1.231 -6.189 1.00 75.81 87 SER A CA 1
ATOM 677 C C . SER A 1 87 ? 6.376 -0.770 -4.930 1.00 75.81 87 SER A C 1
ATOM 679 O O . SER A 1 87 ? 7.310 -1.437 -4.480 1.00 75.81 87 SER A O 1
ATOM 681 N N . SER A 1 88 ? 5.914 0.319 -4.309 1.00 79.25 88 SER A N 1
ATOM 682 C CA . SER A 1 88 ? 6.484 0.912 -3.089 1.00 79.25 88 SER A CA 1
ATOM 683 C C . SER A 1 88 ? 5.728 0.526 -1.806 1.00 79.25 88 SER A C 1
ATOM 685 O O . SER A 1 88 ? 6.074 0.975 -0.709 1.00 79.25 88 SER A O 1
ATOM 687 N N . LEU A 1 89 ? 4.727 -0.356 -1.904 1.00 84.31 89 LEU A N 1
ATOM 688 C CA . LEU A 1 89 ? 3.815 -0.695 -0.807 1.00 84.31 89 LEU A CA 1
ATOM 689 C C . LEU A 1 89 ? 4.529 -1.286 0.415 1.00 84.31 89 LEU A C 1
ATOM 691 O O . LEU A 1 89 ? 4.148 -1.011 1.552 1.00 84.31 89 LEU A O 1
ATOM 695 N N . TRP A 1 90 ? 5.616 -2.030 0.196 1.00 81.44 90 TRP A N 1
ATOM 696 C CA . TRP A 1 90 ? 6.453 -2.541 1.283 1.00 81.44 90 TRP A CA 1
ATOM 697 C C . TRP A 1 90 ? 7.030 -1.414 2.155 1.00 81.44 90 TRP A C 1
ATOM 699 O O . TRP A 1 90 ? 6.913 -1.466 3.381 1.00 81.44 90 TRP A O 1
ATOM 709 N N . GLN A 1 91 ? 7.590 -0.370 1.534 1.00 81.50 91 GLN A N 1
ATOM 710 C CA . GLN A 1 91 ? 8.159 0.789 2.239 1.00 81.50 91 GLN A CA 1
ATOM 711 C C . GLN A 1 91 ? 7.063 1.580 2.953 1.00 81.50 91 GLN A C 1
ATOM 713 O O . GLN A 1 91 ? 7.238 1.996 4.098 1.00 81.50 91 GLN A O 1
ATOM 718 N N . LEU A 1 92 ? 5.899 1.726 2.318 1.00 87.44 92 LEU A N 1
ATOM 719 C CA . LEU A 1 92 ? 4.746 2.401 2.911 1.00 87.44 92 LEU A CA 1
ATOM 720 C C . LEU A 1 92 ? 4.238 1.681 4.165 1.00 87.44 92 LEU A C 1
ATOM 722 O O . LEU A 1 92 ? 4.000 2.319 5.194 1.00 87.44 92 LEU A O 1
ATOM 726 N N . TRP A 1 93 ? 4.123 0.355 4.132 1.00 87.69 93 TRP A N 1
ATOM 727 C CA . TRP A 1 93 ? 3.721 -0.430 5.300 1.00 87.69 93 TRP A CA 1
ATOM 728 C C . TRP A 1 93 ? 4.796 -0.468 6.388 1.00 87.69 93 TRP A C 1
ATOM 730 O O . TRP A 1 93 ? 4.471 -0.405 7.576 1.00 87.69 93 TRP A O 1
ATOM 740 N N . GLN A 1 94 ? 6.077 -0.487 6.013 1.00 83.44 94 GLN A N 1
ATOM 741 C CA . GLN A 1 94 ? 7.175 -0.339 6.965 1.00 83.44 94 GLN A CA 1
ATOM 742 C C . GLN A 1 94 ? 7.114 1.020 7.680 1.00 83.44 94 GLN A C 1
ATOM 744 O O . GLN A 1 94 ? 7.167 1.067 8.911 1.00 83.44 94 GLN A O 1
ATOM 749 N N . ASN A 1 95 ? 6.931 2.115 6.939 1.00 87.94 95 ASN A N 1
ATOM 750 C CA . ASN A 1 95 ? 6.775 3.452 7.513 1.00 87.94 95 ASN A CA 1
ATOM 751 C C . ASN A 1 95 ? 5.525 3.554 8.389 1.00 87.94 95 ASN A C 1
ATOM 753 O O . ASN A 1 95 ? 5.562 4.183 9.446 1.00 87.94 95 ASN A O 1
ATOM 757 N N . SER A 1 96 ? 4.432 2.900 7.998 1.00 89.62 96 SER A N 1
ATOM 758 C CA . SER A 1 96 ? 3.206 2.836 8.800 1.00 89.62 96 SER A CA 1
ATOM 759 C C . SER A 1 96 ? 3.445 2.178 10.157 1.00 89.62 96 SER A C 1
ATOM 761 O O . SER A 1 96 ? 2.941 2.665 11.168 1.00 89.62 96 SER A O 1
ATOM 763 N N . MET A 1 97 ? 4.253 1.116 10.212 1.00 86.38 97 MET A N 1
ATOM 764 C CA . MET A 1 97 ? 4.643 0.488 11.477 1.00 86.38 97 MET A CA 1
ATOM 765 C C . MET A 1 97 ? 5.562 1.387 12.307 1.00 86.38 97 MET A C 1
ATOM 767 O O . MET A 1 97 ? 5.297 1.618 13.483 1.00 86.38 97 MET A O 1
ATOM 771 N N . ILE A 1 98 ? 6.641 1.904 11.706 1.00 86.50 98 ILE A N 1
ATOM 772 C CA . ILE A 1 98 ? 7.660 2.699 12.414 1.00 86.50 98 ILE A CA 1
ATOM 773 C C . ILE A 1 98 ? 7.059 3.989 12.979 1.00 86.50 98 ILE A C 1
ATOM 775 O O . ILE A 1 98 ? 7.372 4.387 14.099 1.00 86.50 98 ILE A O 1
ATOM 779 N N . SER A 1 99 ? 6.174 4.630 12.217 1.00 90.00 99 SER A N 1
ATOM 780 C CA . SER A 1 99 ? 5.471 5.838 12.647 1.00 90.00 99 SER A CA 1
ATOM 781 C C . SER A 1 99 ? 4.374 5.567 13.677 1.00 90.00 99 SER A C 1
ATOM 783 O O . SER A 1 99 ? 3.895 6.518 14.292 1.00 90.00 99 SER A O 1
ATOM 785 N N . GLY A 1 100 ? 3.964 4.308 13.870 1.00 89.25 100 GLY A N 1
ATOM 786 C CA . GLY A 1 100 ? 2.889 3.904 14.775 1.00 89.25 100 GLY A CA 1
ATOM 787 C C . GLY A 1 100 ? 1.472 4.074 14.218 1.00 89.25 100 GLY A C 1
ATOM 788 O O . GLY A 1 100 ? 0.525 4.020 14.994 1.00 89.25 100 GLY A O 1
ATOM 789 N N . VAL A 1 101 ? 1.302 4.298 12.909 1.00 92.44 101 VAL A N 1
ATOM 790 C CA . VAL A 1 101 ? -0.023 4.300 12.251 1.00 92.44 101 VAL A CA 1
ATOM 791 C C . VAL A 1 101 ? -0.668 2.915 12.321 1.00 92.44 101 VAL A C 1
ATOM 793 O O . VAL A 1 101 ? -1.871 2.797 12.566 1.00 92.44 101 VAL A O 1
ATOM 796 N N . VAL A 1 102 ? 0.137 1.866 12.140 1.00 90.19 102 VAL A N 1
ATOM 797 C CA . VAL A 1 102 ? -0.293 0.476 12.308 1.00 90.19 102 VAL A CA 1
ATOM 798 C C . VAL A 1 102 ? 0.498 -0.194 13.419 1.00 90.19 102 VAL A C 1
ATOM 800 O O . VAL A 1 102 ? 1.686 0.058 13.616 1.00 90.19 102 VAL A O 1
ATOM 803 N N . SER A 1 103 ? -0.174 -1.072 14.151 1.00 86.94 103 SER A N 1
ATOM 804 C CA . SER A 1 103 ? 0.428 -1.947 15.149 1.00 86.94 103 SER A CA 1
ATOM 805 C C . SER A 1 103 ? 0.294 -3.389 14.688 1.00 86.94 103 SER A C 1
ATOM 807 O O . SER A 1 103 ? -0.767 -3.804 14.230 1.00 86.94 103 SER A O 1
ATOM 809 N N . CYS A 1 104 ? 1.374 -4.155 14.810 1.00 80.94 104 CYS A N 1
ATOM 810 C CA . CYS A 1 104 ? 1.392 -5.570 14.460 1.00 80.94 104 CYS A CA 1
ATOM 811 C C . CYS A 1 104 ? 1.636 -6.416 15.715 1.00 80.94 104 CYS A C 1
ATOM 813 O O . CYS A 1 104 ? 2.402 -5.993 16.591 1.00 80.94 104 CYS A O 1
ATOM 815 N N . PRO A 1 105 ? 1.058 -7.623 15.803 1.00 78.62 105 PRO A N 1
ATOM 816 C CA . PRO A 1 105 ? 1.374 -8.564 16.869 1.00 78.62 105 PRO A CA 1
ATOM 817 C C . PRO A 1 105 ? 2.878 -8.860 16.942 1.00 78.62 105 PRO A C 1
ATOM 819 O O . PRO A 1 105 ? 3.568 -8.988 15.928 1.00 78.62 105 PRO A O 1
ATOM 822 N N . HIS A 1 106 ? 3.404 -8.983 18.162 1.00 71.12 106 HIS A N 1
ATOM 823 C CA . HIS A 1 106 ? 4.837 -9.199 18.386 1.00 71.12 106 HIS A CA 1
ATOM 824 C C . HIS A 1 106 ? 5.318 -10.540 17.798 1.00 71.12 106 HIS A C 1
ATOM 826 O O . HIS A 1 106 ? 6.380 -10.650 17.164 1.00 71.12 106 HIS A O 1
ATOM 832 N N . SER A 1 107 ? 4.497 -11.572 17.963 1.00 68.75 107 SER A N 1
ATOM 833 C CA . SER A 1 107 ? 4.698 -12.893 17.393 1.00 68.75 107 SER A CA 1
ATOM 834 C C . SER A 1 107 ? 3.355 -13.521 17.053 1.00 68.75 107 SER A C 1
ATOM 836 O O . SER A 1 107 ? 2.348 -13.277 17.709 1.00 68.75 107 SER A O 1
ATOM 838 N N . CYS A 1 108 ? 3.379 -14.364 16.030 1.00 72.50 108 CYS A N 1
ATOM 839 C CA . CYS A 1 108 ? 2.271 -15.224 15.668 1.00 72.50 108 CYS A CA 1
ATOM 840 C C . CYS A 1 108 ? 2.809 -16.639 15.495 1.00 72.50 108 CYS A C 1
ATOM 842 O O . CYS A 1 108 ? 3.943 -16.831 15.034 1.00 72.50 108 CYS A O 1
ATOM 844 N N . SER A 1 109 ? 2.015 -17.616 15.916 1.00 72.19 109 SER A N 1
ATOM 845 C CA . SER A 1 109 ? 2.313 -19.030 15.705 1.00 72.19 109 SER A CA 1
ATOM 846 C C . SER A 1 109 ? 1.774 -19.476 14.349 1.00 72.19 109 SER A C 1
ATOM 848 O O . SER A 1 109 ? 0.872 -18.836 13.824 1.00 72.19 109 SER A O 1
ATOM 850 N N . LEU A 1 110 ? 2.258 -20.600 13.814 1.00 69.62 110 LEU A N 1
ATOM 851 C CA . LEU A 1 110 ? 1.750 -21.152 12.548 1.00 69.62 110 LEU A CA 1
ATOM 852 C C . LEU A 1 110 ? 0.239 -21.452 12.591 1.00 69.62 110 LEU A C 1
ATOM 854 O O . LEU A 1 110 ? -0.402 -21.428 11.550 1.00 69.62 110 LEU A O 1
ATOM 858 N N . GLU A 1 111 ? -0.311 -21.683 13.786 1.00 77.81 111 GLU A N 1
ATOM 859 C CA . GLU A 1 111 ? -1.727 -21.993 14.023 1.00 77.81 111 GLU A CA 1
ATOM 860 C C . GLU A 1 111 ? -2.588 -20.738 14.261 1.00 77.81 111 GLU A C 1
ATOM 862 O O . GLU A 1 111 ? -3.810 -20.826 14.346 1.00 77.81 111 GLU A O 1
ATOM 867 N N . THR A 1 112 ? -1.971 -19.558 14.403 1.00 77.12 112 THR A N 1
ATOM 868 C CA . THR A 1 112 ? -2.698 -18.293 14.568 1.00 77.12 112 THR A CA 1
ATOM 869 C C . THR A 1 112 ? -3.299 -17.885 13.224 1.00 77.12 112 THR A C 1
ATOM 871 O O . THR A 1 112 ? -2.572 -17.797 12.231 1.00 77.12 112 THR A O 1
ATOM 874 N N . SER A 1 113 ? -4.607 -17.613 13.188 1.00 78.88 113 SER A N 1
ATOM 875 C CA . SER A 1 113 ? -5.279 -17.164 11.965 1.00 78.88 113 SER A CA 1
ATOM 876 C C . SER A 1 113 ? -4.663 -15.858 11.439 1.00 78.88 113 SER A C 1
ATOM 878 O O . SER A 1 113 ? -4.054 -15.096 12.197 1.00 78.88 113 SER A O 1
ATOM 880 N N . PHE A 1 114 ? -4.802 -15.583 10.136 1.00 77.50 114 PHE A N 1
ATOM 881 C CA . PHE A 1 114 ? -4.327 -14.312 9.585 1.00 77.50 114 PHE A CA 1
ATOM 882 C C . PHE A 1 114 ? -5.052 -13.123 10.230 1.00 77.50 114 PHE A C 1
ATOM 884 O O . PHE A 1 114 ? -4.391 -12.161 10.602 1.00 77.50 114 PHE A O 1
ATOM 891 N N . GLU A 1 115 ? -6.362 -13.217 10.470 1.00 79.31 115 GLU A N 1
ATOM 892 C CA . GLU A 1 115 ? -7.127 -12.140 11.117 1.00 79.31 115 GLU A CA 1
ATOM 893 C C . GLU A 1 115 ? -6.656 -11.835 12.543 1.00 79.31 115 GLU A C 1
ATOM 895 O O . GLU A 1 115 ? -6.632 -10.676 12.943 1.00 79.31 115 GLU A O 1
ATOM 900 N N . ASP A 1 116 ? -6.195 -12.839 13.291 1.00 80.19 116 ASP A N 1
ATOM 901 C CA . ASP A 1 116 ? -5.628 -12.626 14.630 1.00 80.19 116 ASP A CA 1
ATOM 902 C C . ASP A 1 116 ? -4.160 -12.158 14.584 1.00 80.19 116 ASP A C 1
ATOM 904 O O . ASP A 1 116 ? -3.622 -11.669 15.580 1.00 80.19 116 ASP A O 1
ATOM 908 N N . CYS A 1 117 ? -3.486 -12.326 13.440 1.00 79.31 117 CYS A N 1
ATOM 909 C CA . CYS A 1 117 ? -2.084 -11.954 13.247 1.00 79.31 117 CYS A CA 1
ATOM 910 C C . CYS A 1 117 ? -1.874 -10.673 12.414 1.00 79.31 117 CYS A C 1
ATOM 912 O O . CYS A 1 117 ? -0.754 -10.154 12.318 1.00 79.31 117 CYS A O 1
ATOM 914 N N . ARG A 1 118 ? -2.919 -10.152 11.777 1.00 82.81 118 ARG A N 1
ATOM 915 C CA . ARG A 1 118 ? -2.805 -8.978 10.915 1.00 82.81 118 ARG A CA 1
ATOM 916 C C . ARG A 1 118 ? -2.385 -7.753 11.714 1.00 82.81 118 ARG A C 1
ATOM 918 O O . ARG A 1 118 ? -2.664 -7.616 12.906 1.00 82.81 118 ARG A O 1
ATOM 925 N N . CYS A 1 119 ? -1.741 -6.822 11.026 1.00 84.75 119 CYS A N 1
ATOM 926 C CA . CYS A 1 119 ? -1.576 -5.493 11.586 1.00 84.75 119 CYS A CA 1
ATOM 927 C C . CYS A 1 119 ? -2.913 -4.758 11.532 1.00 84.75 119 CYS A C 1
ATOM 929 O O . CYS A 1 119 ? -3.694 -4.925 10.593 1.00 84.75 119 CYS A O 1
ATOM 931 N N . TYR A 1 120 ? -3.160 -3.934 12.538 1.00 85.88 120 TYR A N 1
ATOM 932 C CA . TYR A 1 120 ? -4.361 -3.122 12.632 1.00 85.88 120 TYR A CA 1
ATOM 933 C C . TYR A 1 120 ? -3.982 -1.663 12.845 1.00 85.88 120 TYR A C 1
ATOM 935 O O . TYR A 1 120 ? -2.950 -1.345 13.448 1.00 85.88 120 TYR A O 1
ATOM 943 N N . SER A 1 121 ? -4.828 -0.767 12.346 1.00 87.12 121 SER A N 1
ATOM 944 C CA . SER A 1 121 ? -4.732 0.636 12.713 1.00 87.12 121 SER A CA 1
ATOM 945 C C . SER A 1 121 ? -5.197 0.797 14.156 1.00 87.12 121 SER A C 1
ATOM 947 O O . SER A 1 121 ? -6.276 0.334 14.518 1.00 87.12 121 SER A O 1
ATOM 949 N N . ARG A 1 122 ? -4.348 1.374 15.009 1.00 75.31 122 ARG A N 1
ATOM 950 C CA . ARG A 1 122 ? -4.649 1.503 16.442 1.00 75.31 122 ARG A CA 1
ATOM 951 C C . ARG A 1 122 ? -5.514 2.723 16.740 1.00 75.31 122 ARG A C 1
ATOM 953 O O . ARG A 1 122 ? -6.406 2.643 17.578 1.00 75.31 122 ARG A O 1
ATOM 960 N N . ASP A 1 123 ? -5.212 3.826 16.062 1.00 85.81 123 ASP A N 1
ATOM 961 C CA . ASP A 1 123 ? -5.744 5.152 16.382 1.00 85.81 123 ASP A CA 1
ATOM 962 C C . ASP A 1 123 ? -6.770 5.646 15.349 1.00 85.81 123 ASP A C 1
ATOM 964 O O . ASP A 1 123 ? -7.289 6.748 15.498 1.00 85.81 123 ASP A O 1
ATOM 968 N N . TYR A 1 124 ? -7.058 4.856 14.307 1.00 89.12 124 TYR A N 1
ATOM 969 C CA . TYR A 1 124 ? -7.918 5.265 13.197 1.00 89.12 124 TYR A CA 1
ATOM 970 C C . TYR A 1 124 ? -8.963 4.191 12.867 1.00 89.12 124 TYR A C 1
ATOM 972 O O . TYR A 1 124 ? -8.632 3.011 12.737 1.00 89.12 124 TYR A O 1
ATOM 980 N N . ASP A 1 125 ? -10.221 4.606 12.692 1.00 90.94 125 ASP A N 1
ATOM 981 C CA . ASP A 1 125 ? -11.280 3.758 12.133 1.00 90.94 125 ASP A CA 1
ATOM 982 C C . ASP A 1 125 ? -11.270 3.868 10.607 1.00 90.94 125 ASP A C 1
ATOM 984 O O . ASP A 1 125 ? -11.741 4.848 10.031 1.00 90.94 125 ASP A O 1
ATOM 988 N N . LEU A 1 126 ? -10.731 2.842 9.948 1.00 89.81 126 LEU A N 1
ATOM 989 C CA . LEU A 1 126 ? -10.601 2.816 8.491 1.00 89.81 126 LEU A CA 1
ATOM 990 C C . LEU A 1 126 ? -11.949 2.732 7.756 1.00 89.81 126 LEU A C 1
ATOM 992 O O . LEU A 1 126 ? -11.978 2.975 6.563 1.00 89.81 126 LEU A O 1
ATOM 996 N N . ASN A 1 127 ? -13.067 2.423 8.428 1.00 88.62 127 ASN A N 1
ATOM 997 C CA . ASN A 1 127 ? -14.392 2.451 7.787 1.00 88.62 127 ASN A CA 1
ATOM 998 C C . ASN A 1 127 ? -14.970 3.865 7.669 1.00 88.62 127 ASN A C 1
ATOM 1000 O O . ASN A 1 127 ? -15.952 4.073 6.957 1.00 88.62 127 ASN A O 1
ATOM 1004 N N . ASN A 1 128 ? -14.443 4.806 8.450 1.00 91.44 128 ASN A N 1
ATOM 1005 C CA . ASN A 1 128 ? -15.022 6.131 8.617 1.00 91.44 128 ASN A CA 1
ATOM 1006 C C . ASN A 1 128 ? -13.923 7.176 8.831 1.00 91.44 128 ASN A C 1
ATOM 1008 O O . ASN A 1 128 ? -13.964 7.980 9.766 1.00 91.44 128 ASN A O 1
ATOM 1012 N N . LEU A 1 129 ? -12.909 7.128 7.970 1.00 93.12 129 LEU A N 1
ATOM 1013 C CA . LEU A 1 129 ? -11.744 7.987 8.065 1.00 93.12 129 LEU A CA 1
ATOM 1014 C C . LEU A 1 129 ? -12.076 9.404 7.577 1.00 93.12 129 LEU A C 1
ATOM 1016 O O . LEU A 1 129 ? -12.500 9.611 6.439 1.00 93.12 129 LEU A O 1
ATOM 1020 N N . SER A 1 130 ? -11.844 10.417 8.412 1.00 94.88 130 SER A N 1
ATOM 1021 C CA . SER A 1 130 ? -11.973 11.808 7.974 1.00 94.88 130 SER A CA 1
ATOM 1022 C C . SER A 1 130 ? -10.811 12.219 7.065 1.00 94.88 130 SER A C 1
ATOM 1024 O O . SER A 1 130 ? -9.683 11.739 7.188 1.00 94.88 130 SER A O 1
ATOM 1026 N N . TYR A 1 131 ? -11.032 13.221 6.211 1.00 92.12 131 TYR A N 1
ATOM 1027 C CA . TYR A 1 131 ? -9.963 13.785 5.377 1.00 92.12 131 TYR A CA 1
ATOM 1028 C C . TYR A 1 131 ? -8.768 14.312 6.198 1.00 92.12 131 TYR A C 1
ATOM 1030 O O . TYR A 1 131 ? -7.619 14.246 5.761 1.00 92.12 131 TYR A O 1
ATOM 1038 N N . SER A 1 132 ? -9.000 14.839 7.405 1.00 93.12 132 SER A N 1
ATOM 1039 C CA . SER A 1 132 ? -7.921 15.263 8.309 1.00 93.12 132 SER A CA 1
ATOM 1040 C C . SER A 1 132 ? -7.081 14.097 8.820 1.00 93.12 132 SER A C 1
ATOM 1042 O O . SER A 1 132 ? -5.856 14.212 8.853 1.00 93.12 132 SER A O 1
ATOM 1044 N N . GLU A 1 133 ? -7.719 12.988 9.191 1.00 95.25 133 GLU A N 1
ATOM 1045 C CA . GLU A 1 133 ? -7.022 11.782 9.646 1.00 95.25 133 GLU A CA 1
ATOM 1046 C C . GLU A 1 133 ? -6.257 11.132 8.499 1.00 95.25 133 GLU A C 1
ATOM 1048 O O . GLU A 1 133 ? -5.088 10.795 8.671 1.00 95.25 133 GLU A O 1
ATOM 1053 N N . ALA A 1 134 ? -6.859 11.070 7.308 1.00 94.25 134 ALA A N 1
ATOM 1054 C CA . ALA A 1 134 ? -6.201 10.578 6.106 1.00 94.25 134 ALA A CA 1
ATOM 1055 C C . ALA A 1 134 ? -4.901 11.340 5.818 1.00 94.25 134 ALA A C 1
ATOM 1057 O O . ALA A 1 134 ? -3.843 10.739 5.646 1.00 94.25 134 ALA A O 1
ATOM 1058 N N . LYS A 1 135 ? -4.934 12.678 5.869 1.00 92.88 135 LYS A N 1
ATOM 1059 C CA . LYS A 1 135 ? -3.715 13.492 5.736 1.00 92.88 135 LYS A CA 1
ATOM 1060 C C . LYS A 1 135 ? -2.681 13.168 6.811 1.00 92.88 135 LYS A C 1
ATOM 1062 O O . LYS A 1 135 ? -1.508 13.028 6.487 1.00 92.88 135 LYS A O 1
ATOM 1067 N N . ALA A 1 136 ? -3.101 13.046 8.071 1.00 92.81 136 ALA A N 1
ATOM 1068 C CA . ALA A 1 136 ? -2.189 12.744 9.170 1.00 92.81 136 ALA A CA 1
ATOM 1069 C C . ALA A 1 136 ? -1.501 11.382 8.989 1.00 92.81 136 ALA A C 1
ATOM 1071 O O . ALA A 1 136 ? -0.300 11.272 9.236 1.00 92.81 136 ALA A O 1
ATOM 1072 N N . ILE A 1 137 ? -2.238 10.372 8.515 1.00 94.00 137 ILE A N 1
ATOM 1073 C CA . ILE A 1 137 ? -1.687 9.067 8.144 1.00 94.00 137 ILE A CA 1
ATOM 1074 C C . ILE A 1 137 ? -0.638 9.243 7.044 1.00 94.00 137 ILE A C 1
ATOM 1076 O O . ILE A 1 137 ? 0.521 8.905 7.263 1.00 94.00 137 ILE A O 1
ATOM 1080 N N . LEU A 1 138 ? -1.001 9.838 5.905 1.00 92.75 138 LEU A N 1
ATOM 1081 C CA . LEU A 1 138 ? -0.107 9.940 4.746 1.00 92.75 138 LEU A CA 1
ATOM 1082 C C . LEU A 1 138 ? 1.171 10.742 5.025 1.00 92.75 138 LEU A C 1
ATOM 1084 O O . LEU A 1 138 ? 2.239 10.394 4.521 1.00 92.75 138 LEU A O 1
ATOM 1088 N N . THR A 1 139 ? 1.085 11.786 5.853 1.00 90.69 139 THR A N 1
ATOM 1089 C CA . THR A 1 139 ? 2.261 12.537 6.310 1.00 90.69 139 THR A CA 1
ATOM 1090 C C . THR A 1 139 ? 3.155 11.664 7.202 1.00 90.69 139 THR A C 1
ATOM 1092 O O . THR A 1 139 ? 4.367 11.618 7.002 1.00 90.69 139 THR A O 1
ATOM 1095 N N . ARG A 1 140 ? 2.585 10.912 8.157 1.00 91.19 140 ARG A N 1
ATOM 1096 C CA . ARG A 1 140 ? 3.352 10.009 9.041 1.00 91.19 140 ARG A CA 1
ATOM 1097 C C . ARG A 1 140 ? 4.021 8.866 8.278 1.00 91.19 140 ARG A C 1
ATOM 1099 O O . ARG A 1 140 ? 5.113 8.445 8.654 1.00 91.19 140 ARG A O 1
ATOM 1106 N N . THR A 1 141 ? 3.388 8.376 7.216 1.00 90.38 141 THR A N 1
ATOM 1107 C CA . THR A 1 141 ? 3.910 7.283 6.384 1.00 90.38 141 THR A CA 1
ATOM 1108 C C . THR A 1 141 ? 4.851 7.754 5.277 1.00 90.38 141 THR A C 1
ATOM 1110 O O . THR A 1 141 ? 5.395 6.910 4.560 1.00 90.38 141 THR A O 1
ATOM 1113 N N . LYS A 1 142 ? 5.063 9.073 5.137 1.00 89.69 142 LYS A N 1
ATOM 1114 C CA . LYS A 1 142 ? 5.844 9.692 4.052 1.00 89.69 142 LYS A CA 1
ATOM 1115 C C . LYS A 1 142 ? 5.359 9.268 2.663 1.00 89.69 142 LYS A C 1
ATOM 1117 O O . LYS A 1 142 ? 6.154 9.014 1.762 1.00 89.69 142 LYS A O 1
ATOM 1122 N N . PHE A 1 143 ? 4.041 9.146 2.504 1.00 88.56 143 PHE A N 1
ATOM 1123 C CA . PHE A 1 143 ? 3.442 8.621 1.278 1.00 88.56 143 PHE A CA 1
ATOM 1124 C C . PHE A 1 143 ? 3.840 9.436 0.045 1.00 88.56 143 PHE A C 1
ATOM 1126 O O . PHE A 1 143 ? 4.283 8.874 -0.952 1.00 88.56 143 PHE A O 1
ATOM 1133 N N . TRP A 1 144 ? 3.716 10.763 0.134 1.00 84.44 144 TRP A N 1
ATOM 1134 C CA . TRP A 1 144 ? 3.973 11.655 -0.996 1.00 84.44 144 TRP A CA 1
ATOM 1135 C C . TRP A 1 144 ? 5.451 11.683 -1.392 1.00 84.44 144 TRP A C 1
ATOM 1137 O O . TRP A 1 144 ? 5.741 11.683 -2.583 1.00 84.44 144 TRP A O 1
ATOM 1147 N N . ASP A 1 145 ? 6.364 11.619 -0.417 1.00 82.31 145 ASP A N 1
ATOM 1148 C CA . ASP A 1 145 ? 7.807 11.536 -0.680 1.00 82.31 145 ASP A CA 1
ATOM 1149 C C . ASP A 1 145 ? 8.158 10.251 -1.442 1.00 82.31 145 ASP A C 1
ATOM 1151 O O . ASP A 1 145 ? 8.956 10.261 -2.376 1.00 82.31 145 ASP A O 1
ATOM 1155 N N . LEU A 1 146 ? 7.565 9.121 -1.049 1.00 78.69 146 LEU A N 1
ATOM 1156 C CA . LEU A 1 146 ? 7.827 7.832 -1.687 1.00 78.69 146 LEU A CA 1
ATOM 1157 C C . LEU A 1 146 ? 7.223 7.745 -3.087 1.00 78.69 146 LEU A C 1
ATOM 1159 O O . LEU A 1 146 ? 7.856 7.200 -3.989 1.00 78.69 146 LEU A O 1
ATOM 1163 N N . LEU A 1 147 ? 6.023 8.292 -3.280 1.00 78.75 147 LEU A N 1
ATOM 1164 C CA . LEU A 1 147 ? 5.365 8.285 -4.581 1.00 78.75 147 LEU A CA 1
ATOM 1165 C C . LEU A 1 147 ? 6.096 9.186 -5.588 1.00 78.75 147 LEU A C 1
ATOM 1167 O O . LEU A 1 147 ? 6.318 8.760 -6.714 1.00 78.75 147 LEU A O 1
ATOM 1171 N N . GLU A 1 148 ? 6.542 10.379 -5.180 1.00 72.75 148 GLU A N 1
ATOM 1172 C CA . GLU A 1 148 ? 7.329 11.283 -6.037 1.00 72.75 148 GLU A CA 1
ATOM 1173 C C . GLU A 1 148 ? 8.659 10.637 -6.462 1.00 72.75 148 GLU A C 1
ATOM 1175 O O . GLU A 1 148 ? 8.959 10.576 -7.650 1.00 72.75 148 GLU A O 1
ATOM 1180 N N . ASN A 1 149 ? 9.377 10.008 -5.525 1.00 65.44 149 ASN A N 1
ATOM 1181 C CA . ASN A 1 149 ? 10.609 9.272 -5.836 1.00 65.44 149 ASN A CA 1
ATOM 1182 C C . ASN A 1 149 ? 10.393 8.037 -6.727 1.00 65.44 149 ASN A C 1
ATOM 1184 O O . ASN A 1 149 ? 11.342 7.575 -7.352 1.00 65.44 149 ASN A O 1
ATOM 1188 N N . THR A 1 150 ? 9.185 7.464 -6.747 1.00 61.56 150 THR A N 1
ATOM 1189 C CA . THR A 1 150 ? 8.855 6.334 -7.632 1.00 61.56 150 THR A CA 1
ATOM 1190 C C . THR A 1 150 ? 8.568 6.825 -9.055 1.00 61.56 150 THR A C 1
ATOM 1192 O O . THR A 1 150 ? 8.900 6.133 -10.009 1.00 61.56 150 THR A O 1
ATOM 1195 N N . LEU A 1 151 ? 7.997 8.025 -9.197 1.00 56.41 151 LEU A N 1
ATOM 1196 C CA . LEU A 1 151 ? 7.617 8.619 -10.483 1.00 56.41 151 LEU A CA 1
ATOM 1197 C C . LEU A 1 151 ? 8.779 9.315 -11.207 1.00 56.41 151 LEU A C 1
ATOM 1199 O O . LEU A 1 151 ? 8.799 9.330 -12.432 1.00 56.41 151 LEU A O 1
ATOM 1203 N N . ASP A 1 152 ? 9.761 9.854 -10.480 1.00 50.62 152 ASP A N 1
ATOM 1204 C CA . ASP A 1 152 ? 10.926 10.533 -11.075 1.00 50.62 152 ASP A CA 1
ATOM 1205 C C . ASP A 1 152 ? 11.966 9.562 -11.691 1.00 50.62 152 ASP A C 1
ATOM 1207 O O . ASP A 1 152 ? 12.977 10.004 -12.233 1.00 50.62 152 ASP A O 1
ATOM 1211 N N . VAL A 1 153 ? 11.751 8.239 -11.633 1.00 45.12 153 VAL A N 1
ATOM 1212 C CA . VAL A 1 153 ? 12.658 7.240 -12.246 1.00 45.12 153 VAL A CA 1
ATOM 1213 C C . VAL A 1 153 ? 12.434 7.100 -13.762 1.00 45.12 153 VAL A C 1
ATOM 1215 O O . VAL A 1 153 ? 13.330 6.628 -14.457 1.00 45.12 153 VAL A O 1
ATOM 1218 N N . ASP A 1 154 ? 11.293 7.560 -14.286 1.00 36.94 154 ASP A N 1
ATOM 1219 C CA . ASP A 1 154 ? 10.924 7.412 -15.704 1.00 36.94 154 ASP A CA 1
ATOM 1220 C C . ASP A 1 154 ? 11.229 8.647 -16.581 1.00 36.94 154 ASP A C 1
ATOM 1222 O O . ASP A 1 154 ? 11.054 8.583 -17.796 1.00 36.94 154 ASP A O 1
ATOM 1226 N N . ASP A 1 155 ? 11.722 9.753 -16.010 1.00 36.53 155 ASP A N 1
ATOM 1227 C CA . ASP A 1 155 ? 11.950 11.028 -16.724 1.00 36.53 155 ASP A CA 1
ATOM 1228 C C . ASP A 1 155 ? 13.428 11.231 -17.145 1.00 36.53 155 ASP A C 1
ATOM 1230 O O . ASP A 1 155 ? 13.951 12.347 -17.147 1.00 36.53 155 ASP A O 1
ATOM 1234 N N . ASP A 1 156 ? 14.128 10.154 -17.533 1.00 38.47 156 ASP A N 1
ATOM 1235 C CA . ASP A 1 156 ? 15.469 10.228 -18.153 1.00 38.47 156 ASP A CA 1
ATOM 1236 C C . ASP A 1 156 ? 15.385 10.540 -19.662 1.00 38.47 156 ASP A C 1
ATOM 1238 O O . ASP A 1 156 ? 16.049 9.932 -20.502 1.00 38.47 156 ASP A O 1
ATOM 1242 N N . ASP A 1 157 ? 14.573 11.537 -20.022 1.00 32.97 157 ASP A N 1
ATOM 1243 C CA . ASP A 1 157 ? 14.643 12.212 -21.320 1.00 32.97 157 ASP A CA 1
ATOM 1244 C C . ASP A 1 157 ? 15.743 13.291 -21.265 1.00 32.97 157 ASP A C 1
ATOM 1246 O O . ASP A 1 157 ? 15.504 14.492 -21.375 1.00 32.97 157 ASP A O 1
ATOM 1250 N N . GLY A 1 158 ? 16.991 12.852 -21.066 1.00 32.75 158 GLY A N 1
ATOM 1251 C CA . GLY A 1 158 ? 18.208 13.442 -21.640 1.00 32.75 158 GLY A CA 1
ATOM 1252 C C . GLY A 1 158 ? 18.455 14.954 -21.530 1.00 32.75 158 GLY A C 1
ATOM 1253 O O . GLY A 1 158 ? 19.242 15.476 -22.326 1.00 32.75 158 GLY A O 1
ATOM 1254 N N . ASN A 1 159 ? 17.848 15.684 -20.590 1.00 29.77 159 ASN A N 1
ATOM 1255 C CA . ASN A 1 159 ? 1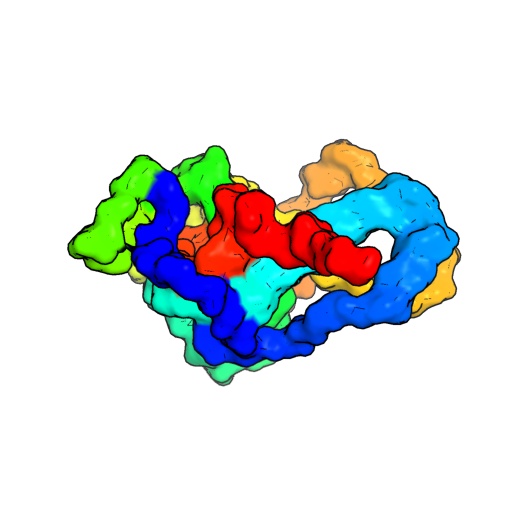8.027 17.131 -20.495 1.00 29.77 159 ASN A CA 1
ATOM 1256 C C . ASN A 1 159 ? 18.862 17.527 -19.273 1.00 29.77 159 ASN A C 1
ATOM 1258 O O . ASN A 1 159 ? 18.374 17.760 -18.170 1.00 29.77 159 ASN A O 1
ATOM 1262 N N . ASN A 1 160 ? 20.166 17.640 -19.521 1.00 40.44 160 ASN A N 1
ATOM 1263 C CA . ASN A 1 160 ? 21.127 18.326 -18.666 1.00 40.44 160 ASN A CA 1
ATOM 1264 C C . ASN A 1 160 ? 20.616 19.726 -18.279 1.00 40.44 160 ASN A C 1
ATOM 1266 O O . ASN A 1 160 ? 20.640 20.651 -19.092 1.00 40.44 160 ASN A O 1
ATOM 1270 N N . GLY A 1 161 ? 20.238 19.910 -17.015 1.00 30.31 161 GLY A N 1
ATOM 1271 C CA . GLY A 1 161 ? 19.950 21.238 -16.483 1.00 30.31 161 GLY A CA 1
ATOM 1272 C C . GLY A 1 161 ? 19.480 21.235 -15.035 1.00 30.31 161 GLY A C 1
ATOM 1273 O O . GLY A 1 161 ? 18.291 21.352 -14.780 1.00 30.31 161 GLY A O 1
ATOM 1274 N N . ASN A 1 162 ? 20.422 21.188 -14.088 1.00 29.75 162 ASN A N 1
ATOM 1275 C CA . ASN A 1 162 ? 20.196 21.469 -12.664 1.00 29.75 162 ASN A CA 1
ATOM 1276 C C . ASN A 1 162 ? 19.191 20.557 -11.933 1.00 29.75 162 ASN A C 1
ATOM 1278 O O . ASN A 1 162 ? 18.281 21.038 -11.259 1.00 29.75 162 ASN A O 1
ATOM 1282 N N . SER A 1 163 ? 19.449 19.248 -11.893 1.00 34.53 163 SER A N 1
ATOM 1283 C CA . SER A 1 163 ? 19.012 18.449 -10.742 1.00 34.53 163 SER A CA 1
ATOM 1284 C C . SER A 1 163 ? 19.947 18.742 -9.562 1.00 34.53 163 SER A C 1
ATOM 1286 O O . SER A 1 163 ? 20.785 17.928 -9.161 1.00 34.53 163 SER A O 1
ATOM 1288 N N . SER A 1 164 ? 19.843 19.952 -9.015 1.00 31.53 164 SER A N 1
ATOM 1289 C CA . SER A 1 164 ? 20.216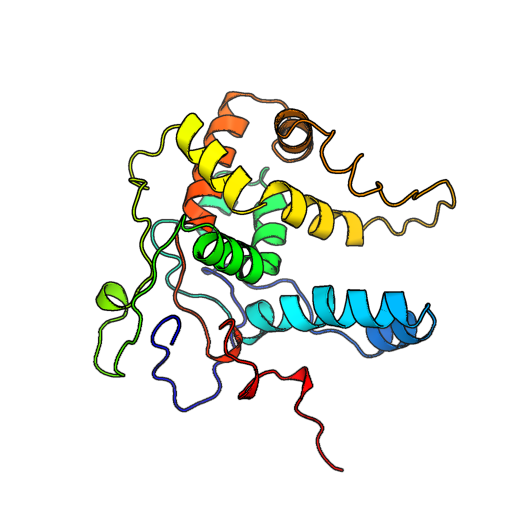 20.149 -7.620 1.00 31.53 164 SER A CA 1
ATOM 1290 C C . SER A 1 164 ? 19.288 19.211 -6.862 1.00 31.53 164 SER A C 1
ATOM 1292 O O . SER A 1 164 ? 18.090 19.477 -6.789 1.00 31.53 164 SER A O 1
ATOM 1294 N N . LEU A 1 165 ? 19.813 18.078 -6.383 1.00 36.28 165 LEU A N 1
ATOM 1295 C CA . LEU A 1 165 ? 19.155 17.324 -5.323 1.00 36.28 165 LEU A CA 1
ATOM 1296 C C . LEU A 1 165 ? 18.683 18.370 -4.308 1.00 36.28 165 LEU A C 1
ATOM 1298 O O . LEU A 1 165 ? 19.533 19.160 -3.875 1.00 36.28 165 LEU A O 1
ATOM 1302 N N . PRO A 1 166 ? 17.379 18.447 -3.983 1.00 35.09 166 PRO A N 1
ATOM 1303 C CA . PRO A 1 166 ? 16.937 19.322 -2.919 1.00 35.09 166 PRO A CA 1
ATOM 1304 C C . PRO A 1 166 ? 17.804 18.969 -1.718 1.00 35.09 166 PRO A C 1
ATOM 1306 O O . PRO A 1 166 ? 17.895 17.801 -1.329 1.00 35.09 166 PRO A O 1
ATOM 1309 N N . THR A 1 167 ? 18.521 19.951 -1.181 1.00 38.38 167 THR A N 1
ATOM 1310 C CA . THR A 1 167 ? 19.115 19.781 0.138 1.00 38.38 167 THR A CA 1
ATOM 1311 C C . THR A 1 167 ? 17.978 19.420 1.097 1.00 38.38 167 THR A C 1
ATOM 1313 O O . THR A 1 167 ? 16.817 19.744 0.830 1.00 38.38 167 THR A O 1
ATOM 1316 N N . ASP A 1 168 ? 18.273 18.742 2.206 1.00 43.16 168 ASP A N 1
ATOM 1317 C CA . ASP A 1 168 ? 17.253 18.312 3.183 1.00 43.16 168 ASP A CA 1
ATOM 1318 C C . ASP A 1 168 ? 16.328 19.468 3.659 1.00 43.16 168 ASP A C 1
ATOM 1320 O O . ASP A 1 168 ? 15.237 19.234 4.181 1.00 43.16 168 ASP A O 1
ATOM 1324 N N . ASP A 1 169 ? 16.722 20.722 3.412 1.00 38.91 169 ASP A N 1
ATOM 1325 C CA . ASP A 1 169 ? 15.946 21.938 3.661 1.00 38.91 169 ASP A CA 1
ATOM 1326 C C . ASP A 1 169 ? 14.911 22.299 2.565 1.00 38.91 169 ASP A C 1
ATOM 1328 O O . ASP A 1 169 ? 13.893 22.918 2.882 1.00 38.91 169 ASP A O 1
ATOM 1332 N N . ASP A 1 170 ? 15.102 21.902 1.300 1.00 38.12 170 ASP A N 1
ATOM 1333 C CA . ASP A 1 170 ? 14.177 22.195 0.186 1.00 38.12 170 ASP A CA 1
ATOM 1334 C C . ASP A 1 170 ? 13.120 21.094 -0.023 1.00 3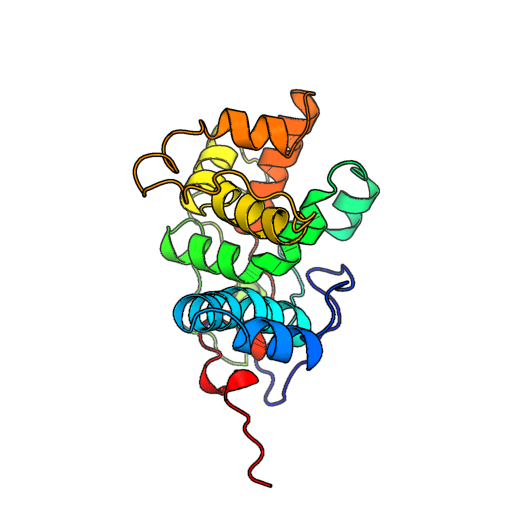8.12 170 ASP A C 1
ATOM 1336 O O . ASP A 1 170 ? 11.984 21.387 -0.406 1.00 38.12 170 ASP A O 1
ATOM 1340 N N . ALA A 1 171 ? 13.430 19.837 0.323 1.00 43.44 171 ALA A N 1
ATOM 1341 C CA . ALA A 1 171 ? 12.462 18.731 0.303 1.00 43.44 171 ALA A CA 1
ATOM 1342 C C . ALA A 1 171 ? 11.305 18.925 1.306 1.00 43.44 171 ALA A C 1
ATOM 1344 O O . ALA A 1 171 ? 10.213 18.394 1.104 1.00 43.44 171 ALA A O 1
ATOM 1345 N N . ASN A 1 172 ? 11.531 19.738 2.344 1.00 43.34 172 ASN A N 1
ATOM 1346 C CA . ASN A 1 172 ? 10.540 20.130 3.350 1.00 43.34 172 ASN A CA 1
ATOM 1347 C C . ASN A 1 172 ? 9.670 21.331 2.927 1.00 43.34 172 ASN A C 1
ATOM 1349 O O . ASN A 1 172 ? 8.847 21.798 3.718 1.00 43.34 172 ASN A O 1
ATOM 1353 N N . ARG A 1 173 ? 9.864 21.877 1.716 1.00 40.59 173 ARG A N 1
ATOM 1354 C CA . ARG A 1 173 ? 9.287 23.168 1.308 1.00 40.59 173 ARG A CA 1
ATOM 1355 C C . ARG A 1 173 ? 8.258 23.105 0.184 1.00 40.59 173 ARG A C 1
ATOM 1357 O O . ARG A 1 173 ? 7.576 24.104 -0.054 1.00 40.59 173 ARG A O 1
ATOM 1364 N N . LEU A 1 174 ? 8.092 21.957 -0.468 1.00 49.75 174 LEU A N 1
ATOM 1365 C CA . LEU A 1 174 ? 6.888 21.702 -1.251 1.00 49.75 174 LEU A CA 1
ATOM 1366 C C . LEU A 1 174 ? 5.777 21.333 -0.270 1.00 49.75 174 LEU A C 1
ATOM 1368 O O . LEU A 1 174 ? 5.813 20.273 0.345 1.00 49.75 174 LEU A O 1
ATOM 1372 N N . ASP A 1 175 ? 4.818 22.244 -0.102 1.00 63.69 175 ASP A N 1
ATOM 1373 C CA . ASP A 1 175 ? 3.615 21.999 0.690 1.00 63.69 175 ASP A CA 1
ATOM 1374 C C . ASP A 1 175 ? 2.995 20.669 0.243 1.00 63.69 175 ASP A C 1
ATOM 1376 O O . ASP A 1 175 ? 2.818 20.423 -0.954 1.00 63.69 175 ASP A O 1
ATOM 1380 N N . ASP A 1 176 ? 2.662 19.810 1.201 1.00 62.06 176 ASP A N 1
ATOM 1381 C CA . ASP A 1 176 ? 2.010 18.516 0.984 1.00 62.06 176 ASP A CA 1
ATOM 1382 C C . ASP A 1 176 ? 0.784 18.672 0.058 1.00 62.06 176 ASP A C 1
ATOM 1384 O O . ASP A 1 176 ? 0.440 17.789 -0.728 1.00 62.06 176 ASP A O 1
ATOM 1388 N N . ASP A 1 177 ? 0.135 19.841 0.101 1.00 64.88 177 ASP A N 1
ATOM 1389 C CA . ASP A 1 177 ? -0.963 20.207 -0.787 1.00 64.88 177 ASP A CA 1
ATOM 1390 C C . ASP A 1 177 ? -0.555 20.416 -2.261 1.00 64.88 177 ASP A C 1
ATOM 1392 O O . ASP A 1 177 ? -1.328 20.070 -3.156 1.00 64.88 177 ASP A O 1
ATOM 1396 N N . TYR A 1 178 ? 0.644 20.931 -2.545 1.00 65.50 178 TYR A N 1
ATOM 1397 C CA . TYR A 1 178 ? 1.173 21.058 -3.908 1.00 65.50 178 TYR A CA 1
ATOM 1398 C C . TYR A 1 178 ? 1.446 19.685 -4.532 1.00 65.50 178 TYR A C 1
ATOM 1400 O O . TYR A 1 178 ? 0.977 19.416 -5.640 1.00 65.50 178 TYR A O 1
ATOM 1408 N N . ARG A 1 179 ? 2.123 18.788 -3.800 1.00 68.69 179 ARG A N 1
ATOM 1409 C CA . ARG A 1 179 ? 2.389 17.410 -4.255 1.00 68.69 179 ARG A CA 1
ATOM 1410 C C . ARG A 1 179 ? 1.090 16.663 -4.549 1.00 68.69 179 ARG A C 1
ATOM 1412 O O . ARG A 1 179 ? 0.931 16.081 -5.620 1.00 68.69 179 ARG A O 1
ATOM 1419 N N . ARG A 1 180 ? 0.100 16.787 -3.660 1.00 66.62 180 ARG A N 1
ATOM 1420 C CA . ARG A 1 180 ? -1.249 16.235 -3.869 1.00 66.62 180 ARG A CA 1
ATOM 1421 C C . ARG A 1 180 ? -1.922 16.789 -5.118 1.00 66.62 180 ARG A C 1
ATOM 1423 O O . ARG A 1 180 ? -2.518 16.025 -5.864 1.00 66.62 180 ARG A O 1
ATOM 1430 N N . ARG A 1 181 ? -1.847 18.102 -5.360 1.00 63.47 181 ARG A N 1
ATOM 1431 C CA . ARG A 1 181 ? -2.427 18.730 -6.562 1.00 63.47 181 ARG A CA 1
ATOM 1432 C C . ARG A 1 181 ? -1.761 18.256 -7.857 1.00 63.47 181 ARG A C 1
ATOM 1434 O O . ARG A 1 181 ? -2.435 18.191 -8.881 1.00 63.47 181 ARG A O 1
ATOM 1441 N N . ARG A 1 182 ? -0.462 17.945 -7.823 1.00 68.31 182 ARG A N 1
ATOM 1442 C CA . ARG A 1 182 ? 0.271 17.383 -8.968 1.00 68.31 182 ARG A CA 1
ATOM 1443 C C . ARG A 1 182 ? -0.172 15.946 -9.258 1.00 68.31 182 ARG A C 1
ATOM 1445 O O . ARG A 1 182 ? -0.437 15.630 -10.411 1.00 68.31 182 ARG A O 1
ATOM 1452 N N . LEU A 1 183 ? -0.282 15.112 -8.223 1.00 68.69 183 LEU A N 1
ATOM 1453 C CA . LEU A 1 183 ? -0.470 13.660 -8.358 1.00 68.69 183 LEU A CA 1
ATOM 1454 C C . LEU A 1 183 ? -1.935 13.215 -8.465 1.00 68.69 183 LEU A C 1
ATOM 1456 O O . LEU A 1 183 ? -2.238 12.267 -9.179 1.00 68.69 183 LEU A O 1
ATOM 1460 N N . LEU A 1 184 ? -2.848 13.902 -7.777 1.00 72.19 184 LEU A N 1
ATOM 1461 C CA . LEU A 1 184 ? -4.270 13.537 -7.697 1.00 72.19 184 LEU A CA 1
ATOM 1462 C C . LEU A 1 184 ? -5.169 14.396 -8.606 1.00 72.19 184 LEU A C 1
ATOM 1464 O O . LEU A 1 184 ? -6.393 14.337 -8.519 1.00 72.19 184 LEU A O 1
ATOM 1468 N N . GLY A 1 185 ? -4.579 15.241 -9.454 1.00 65.56 185 GLY A N 1
ATOM 1469 C CA . GLY A 1 185 ? -5.318 16.144 -10.335 1.00 65.56 185 GLY A CA 1
ATOM 1470 C C . GLY A 1 185 ? -5.908 17.375 -9.632 1.00 65.56 185 GLY A C 1
ATOM 1471 O O . GLY A 1 185 ? -5.600 17.690 -8.483 1.00 65.56 185 GLY A O 1
ATOM 1472 N N . LYS A 1 186 ? -6.731 18.140 -10.367 1.00 60.94 186 LYS A N 1
ATOM 1473 C CA . LYS A 1 186 ? -7.245 19.459 -9.935 1.00 60.94 186 LYS A CA 1
ATOM 1474 C C . LYS A 1 186 ? -8.613 19.418 -9.248 1.00 60.94 186 LYS A C 1
ATOM 1476 O O . LYS A 1 186 ? -8.946 20.383 -8.561 1.00 60.94 186 LYS A O 1
ATOM 1481 N N . ASP A 1 187 ? -9.400 18.358 -9.438 1.00 75.56 187 ASP A N 1
ATOM 1482 C CA . ASP A 1 187 ? -10.741 18.268 -8.855 1.00 75.56 187 ASP A CA 1
ATOM 1483 C C . ASP A 1 187 ? -10.687 18.016 -7.343 1.00 75.56 187 ASP A C 1
ATOM 1485 O O . ASP A 1 187 ? -10.027 17.094 -6.876 1.00 75.56 187 ASP A O 1
ATOM 1489 N N . ASN A 1 188 ? -11.383 18.836 -6.557 1.00 72.81 188 ASN A N 1
ATOM 1490 C CA . ASN A 1 188 ? -11.267 18.782 -5.102 1.00 72.81 188 ASN A CA 1
ATOM 1491 C C . ASN A 1 188 ? -11.983 17.564 -4.494 1.00 72.81 188 ASN A C 1
ATOM 1493 O O . ASN A 1 188 ? -11.492 17.019 -3.510 1.00 72.81 188 ASN A O 1
ATOM 1497 N N . SER A 1 189 ? -13.109 17.126 -5.069 1.00 74.88 189 SER A N 1
ATOM 1498 C CA . SER A 1 189 ? -13.826 15.923 -4.617 1.00 74.88 189 SER A CA 1
ATOM 1499 C C . SER A 1 189 ? -13.012 14.655 -4.852 1.00 74.88 189 SER A C 1
ATOM 1501 O O . SER A 1 189 ? -12.754 13.928 -3.895 1.00 74.88 189 SER A O 1
ATOM 1503 N N . SER A 1 190 ? -12.529 14.451 -6.082 1.00 79.38 190 SER A N 1
ATOM 1504 C CA . SER A 1 190 ? -11.679 13.307 -6.437 1.00 79.38 190 SER A CA 1
ATOM 1505 C C . SER A 1 190 ? -10.393 13.280 -5.601 1.00 79.38 190 SER A C 1
ATOM 1507 O O . SER A 1 190 ? -9.993 12.235 -5.096 1.00 79.38 190 SER A O 1
ATOM 1509 N N . ARG A 1 191 ? -9.789 14.445 -5.316 1.00 85.06 191 ARG A N 1
ATOM 1510 C CA . ARG A 1 191 ? -8.617 14.534 -4.426 1.00 85.06 191 ARG A CA 1
ATOM 1511 C C . ARG A 1 191 ? -8.898 14.080 -2.997 1.00 85.06 191 ARG A C 1
ATOM 1513 O O . ARG A 1 191 ? -8.038 13.440 -2.392 1.00 85.06 191 ARG A O 1
ATOM 1520 N N . VAL A 1 192 ? -10.039 14.465 -2.424 1.00 89.19 192 VAL A N 1
ATOM 1521 C CA . VAL A 1 192 ? -10.404 14.078 -1.052 1.00 89.19 192 VAL A CA 1
ATOM 1522 C C . VAL A 1 192 ? -10.600 12.571 -0.973 1.00 89.19 192 VAL A C 1
ATOM 1524 O O . VAL A 1 192 ? -10.023 11.936 -0.094 1.00 89.19 192 VAL A O 1
ATOM 1527 N N . GLU A 1 193 ? -11.346 12.015 -1.923 1.00 90.56 193 GLU A N 1
ATOM 1528 C CA . GLU A 1 193 ? -11.597 10.581 -2.035 1.00 90.56 193 GLU A CA 1
ATOM 1529 C C . GLU A 1 193 ? -10.292 9.792 -2.208 1.00 90.56 193 GLU A C 1
ATOM 1531 O O . GLU A 1 193 ? -9.986 8.922 -1.395 1.00 90.56 193 GLU A O 1
ATOM 1536 N N . ALA A 1 194 ? -9.450 10.183 -3.168 1.00 90.06 194 ALA A N 1
ATOM 1537 C CA . ALA A 1 194 ? -8.150 9.563 -3.410 1.00 90.06 194 ALA A CA 1
ATOM 1538 C C . ALA A 1 194 ? -7.217 9.636 -2.192 1.00 90.06 194 ALA A C 1
ATOM 1540 O O . ALA A 1 194 ? -6.467 8.702 -1.918 1.00 90.06 194 ALA A O 1
ATOM 1541 N N . THR A 1 195 ? -7.263 10.739 -1.437 1.00 91.44 195 THR A N 1
ATOM 1542 C CA . THR A 1 195 ? -6.464 10.898 -0.213 1.00 91.44 195 THR A CA 1
ATOM 1543 C C . THR A 1 195 ? -6.928 9.943 0.883 1.00 91.44 195 THR A C 1
ATOM 1545 O O . THR A 1 195 ? -6.093 9.351 1.565 1.00 91.44 195 THR A O 1
ATOM 1548 N N . ILE A 1 196 ? -8.242 9.795 1.066 1.00 93.50 196 ILE A N 1
ATOM 1549 C CA . ILE A 1 196 ? -8.810 8.859 2.044 1.00 93.50 196 ILE A CA 1
ATOM 1550 C C . ILE A 1 196 ? -8.445 7.430 1.652 1.00 93.50 196 ILE A C 1
ATOM 1552 O O . ILE A 1 196 ? -7.852 6.714 2.455 1.00 93.50 196 ILE A O 1
ATOM 1556 N N . TRP A 1 197 ? -8.666 7.070 0.391 1.00 93.00 197 TRP A N 1
ATOM 1557 C CA . TRP A 1 197 ? -8.336 5.750 -0.129 1.00 93.00 197 TRP A CA 1
ATOM 1558 C C . TRP A 1 197 ? -6.840 5.420 0.013 1.00 93.00 197 TRP A C 1
ATOM 1560 O O . TRP A 1 197 ? -6.466 4.337 0.463 1.00 93.00 197 TRP A O 1
ATOM 1570 N N . ALA A 1 198 ? -5.948 6.368 -0.301 1.00 92.56 198 ALA A N 1
ATOM 1571 C CA . ALA A 1 198 ? -4.507 6.174 -0.131 1.00 92.56 198 ALA A CA 1
ATOM 1572 C C . ALA A 1 198 ? -4.135 5.932 1.341 1.00 92.56 198 ALA A C 1
ATOM 1574 O O . ALA A 1 198 ? -3.277 5.099 1.639 1.00 92.56 198 ALA A O 1
ATOM 1575 N N . ALA A 1 199 ? -4.776 6.654 2.265 1.00 93.94 199 ALA A N 1
ATOM 1576 C CA . ALA A 1 199 ? -4.534 6.512 3.696 1.00 93.94 199 ALA A CA 1
ATOM 1577 C C . ALA A 1 199 ? -5.013 5.154 4.221 1.00 93.94 199 ALA A C 1
ATOM 1579 O O . ALA A 1 199 ? -4.302 4.498 4.985 1.00 93.94 199 ALA A O 1
ATOM 1580 N N . GLU A 1 200 ? -6.180 4.704 3.768 1.00 93.62 200 GLU A N 1
ATOM 1581 C CA . GLU A 1 200 ? -6.668 3.362 4.054 1.00 93.62 200 GLU A CA 1
ATOM 1582 C C . GLU A 1 200 ? -5.669 2.311 3.541 1.00 93.62 200 GLU A C 1
ATOM 1584 O O . GLU A 1 200 ? -5.427 1.322 4.236 1.00 93.62 200 GLU A O 1
ATOM 1589 N N . LEU A 1 201 ? -5.069 2.500 2.352 1.00 92.19 201 LEU A N 1
ATOM 1590 C CA . LEU A 1 201 ? -4.200 1.497 1.715 1.00 92.19 201 LEU A CA 1
ATOM 1591 C C . LEU A 1 201 ? -2.926 1.284 2.528 1.00 92.19 201 LEU A C 1
ATOM 1593 O O . LEU A 1 201 ? -2.524 0.149 2.799 1.00 92.19 201 LEU A O 1
ATOM 1597 N N . VAL A 1 202 ? -2.297 2.378 2.954 1.00 92.06 202 VAL A N 1
ATOM 1598 C CA . VAL A 1 202 ? -1.088 2.301 3.782 1.00 92.06 202 VAL A CA 1
ATOM 1599 C C . VAL A 1 202 ? -1.384 1.799 5.195 1.00 92.06 202 VAL A C 1
ATOM 1601 O O . VAL A 1 202 ? -0.524 1.178 5.815 1.00 92.06 202 VAL A O 1
ATOM 1604 N N . ALA A 1 203 ? -2.605 2.003 5.695 1.00 92.19 203 ALA A N 1
ATOM 1605 C CA . ALA A 1 203 ? -3.036 1.484 6.989 1.00 92.19 203 ALA A CA 1
ATOM 1606 C C . ALA A 1 203 ? -3.554 0.029 6.934 1.00 92.19 203 ALA A C 1
ATOM 1608 O O . ALA A 1 203 ? -3.647 -0.630 7.972 1.00 92.19 203 ALA A O 1
ATOM 1609 N N . SER A 1 204 ? -3.853 -0.496 5.742 1.00 89.12 204 SER A N 1
ATOM 1610 C CA . SER A 1 204 ? -4.389 -1.845 5.517 1.00 89.12 204 SER A CA 1
ATOM 1611 C C . SER A 1 204 ? -3.298 -2.822 5.090 1.00 89.12 204 SER A C 1
ATOM 1613 O O . SER A 1 204 ? -3.229 -3.255 3.942 1.00 89.12 204 SER A O 1
ATOM 1615 N N . VAL A 1 205 ? -2.427 -3.188 6.033 1.00 87.75 205 VAL A N 1
ATOM 1616 C CA . VAL A 1 205 ? -1.348 -4.150 5.769 1.00 87.75 205 VAL A CA 1
ATOM 1617 C C . VAL A 1 205 ? -1.933 -5.513 5.391 1.00 87.75 205 VAL A C 1
ATOM 1619 O O . VAL A 1 205 ? -2.615 -6.144 6.201 1.00 87.75 205 VAL A O 1
ATOM 1622 N N . GLY A 1 206 ? -1.641 -5.964 4.172 1.00 85.25 206 GLY A N 1
ATOM 1623 C CA . GLY A 1 206 ? -2.065 -7.268 3.665 1.00 85.25 206 GLY A CA 1
ATOM 1624 C C . GLY A 1 206 ? -1.213 -8.425 4.145 1.00 85.25 206 GLY A C 1
ATOM 1625 O O . GLY A 1 206 ? -0.186 -8.219 4.784 1.00 85.25 206 GLY A O 1
ATOM 1626 N N . GLN A 1 207 ? -1.609 -9.649 3.802 1.00 83.25 207 GLN A N 1
ATOM 1627 C CA . GLN A 1 207 ? -0.785 -10.843 3.945 1.00 83.25 207 GLN A CA 1
ATOM 1628 C C . GLN A 1 207 ? 0.390 -10.803 2.963 1.00 83.25 207 GLN A C 1
ATOM 1630 O O . GLN A 1 207 ? 0.221 -10.486 1.792 1.00 83.25 207 GLN A O 1
ATOM 1635 N N . LEU A 1 208 ? 1.589 -11.152 3.420 1.00 81.50 208 LEU A N 1
ATOM 1636 C CA . LEU A 1 208 ? 2.815 -11.003 2.646 1.00 81.50 208 LEU A CA 1
ATOM 1637 C C . LEU A 1 208 ? 3.518 -12.323 2.434 1.00 81.50 208 LEU A C 1
ATOM 1639 O O . LEU A 1 208 ? 3.624 -13.155 3.342 1.00 81.50 208 LEU A O 1
ATOM 1643 N N . GLY A 1 209 ? 4.077 -12.480 1.237 1.00 77.06 209 GLY A N 1
ATOM 1644 C CA . GLY A 1 209 ? 4.988 -13.578 0.961 1.00 77.06 209 GLY A CA 1
ATOM 1645 C C . GLY A 1 209 ? 6.218 -13.496 1.855 1.00 77.06 209 GLY A C 1
ATOM 1646 O O . GLY A 1 209 ? 6.616 -12.420 2.300 1.00 77.06 209 GLY A O 1
ATOM 1647 N N . ALA A 1 210 ? 6.870 -14.633 2.088 1.00 73.00 210 ALA A N 1
ATOM 1648 C CA . ALA A 1 210 ? 8.072 -14.699 2.921 1.00 73.00 210 ALA A CA 1
ATOM 1649 C C . ALA A 1 210 ? 9.177 -13.719 2.467 1.00 73.00 210 ALA A C 1
ATOM 1651 O O . ALA A 1 210 ? 9.914 -13.200 3.305 1.00 73.00 210 ALA A O 1
ATOM 1652 N N . PHE A 1 211 ? 9.255 -13.440 1.161 1.00 72.94 211 PHE A N 1
ATOM 1653 C CA . PHE A 1 211 ? 10.159 -12.449 0.576 1.00 72.94 211 PHE A CA 1
ATOM 1654 C C . PHE A 1 211 ? 9.725 -11.006 0.763 1.00 72.94 211 PHE A C 1
ATOM 1656 O O . PHE A 1 211 ? 10.570 -10.142 0.657 1.00 72.94 211 PHE A O 1
ATOM 1663 N N . ALA A 1 212 ? 8.450 -10.717 0.993 1.00 76.06 212 ALA A N 1
ATOM 1664 C CA . ALA A 1 212 ? 7.967 -9.347 1.099 1.00 76.06 212 ALA A CA 1
ATOM 1665 C C . ALA A 1 212 ? 8.014 -8.820 2.542 1.00 76.06 212 ALA A C 1
ATOM 1667 O O . ALA A 1 212 ? 7.558 -7.717 2.818 1.00 76.06 212 ALA A O 1
ATOM 1668 N N . THR A 1 213 ? 8.535 -9.598 3.498 1.00 71.62 213 THR A N 1
ATOM 1669 C CA . THR A 1 213 ? 8.604 -9.165 4.900 1.00 71.62 213 THR A CA 1
ATOM 1670 C C . THR A 1 213 ? 9.864 -8.331 5.176 1.00 71.62 213 THR A C 1
ATOM 1672 O O . THR A 1 213 ? 10.925 -8.680 4.685 1.00 71.62 213 THR A O 1
ATOM 1675 N N . PRO A 1 214 ? 9.847 -7.275 6.015 1.00 58.88 214 PRO A N 1
ATOM 1676 C CA . PRO A 1 214 ? 11.009 -6.429 6.297 1.00 58.88 214 PRO A CA 1
ATOM 1677 C C . PRO A 1 214 ? 12.070 -7.159 7.128 1.00 58.88 214 PRO A C 1
ATOM 1679 O O . PRO A 1 214 ? 13.136 -6.618 7.392 1.00 58.88 214 PRO A O 1
ATOM 1682 N N . TYR A 1 215 ? 11.778 -8.389 7.557 1.00 60.53 215 TYR A N 1
ATOM 1683 C CA . TYR A 1 215 ? 12.712 -9.289 8.222 1.00 60.53 215 TYR A CA 1
ATOM 1684 C C . TYR A 1 215 ? 13.140 -10.445 7.308 1.00 60.53 215 TYR A C 1
ATOM 1686 O O . TYR A 1 215 ? 13.709 -11.422 7.789 1.00 60.53 215 TYR A O 1
ATOM 1694 N N . SER A 1 216 ? 12.877 -10.362 6.000 1.00 59.88 216 SER A N 1
ATOM 1695 C CA . SER A 1 216 ? 13.216 -11.403 5.031 1.00 59.88 216 SER A CA 1
ATOM 1696 C C . SER A 1 216 ? 14.695 -11.412 4.649 1.00 59.88 216 SER A C 1
ATOM 1698 O O . SER A 1 216 ? 15.023 -11.989 3.622 1.00 59.88 216 SER A O 1
ATOM 1700 N N . SER A 1 217 ? 15.599 -10.808 5.425 1.00 56.72 217 SER A N 1
ATOM 1701 C CA . SER A 1 217 ? 17.021 -10.701 5.066 1.00 56.72 217 SER A CA 1
ATOM 1702 C C . SER A 1 217 ? 17.679 -12.060 4.810 1.00 56.72 217 SER A C 1
ATOM 1704 O O . SER A 1 217 ? 18.506 -12.185 3.915 1.00 56.72 217 SER A O 1
ATOM 1706 N N . THR A 1 218 ? 17.269 -13.116 5.521 1.00 56.94 218 THR A N 1
ATOM 1707 C CA . THR A 1 218 ? 17.752 -14.489 5.265 1.00 56.94 218 THR A CA 1
ATOM 1708 C C . THR A 1 218 ? 17.181 -15.112 3.994 1.00 56.94 218 THR A C 1
ATOM 1710 O O . THR A 1 218 ? 17.714 -16.100 3.499 1.00 56.94 218 THR A O 1
ATOM 1713 N N . ASN A 1 219 ? 16.082 -14.562 3.489 1.00 58.19 219 ASN A N 1
ATOM 1714 C CA . ASN A 1 219 ? 15.407 -15.002 2.281 1.00 58.19 219 ASN A CA 1
ATOM 1715 C C . ASN A 1 219 ? 15.603 -14.008 1.135 1.00 58.19 219 ASN A C 1
ATOM 1717 O O . ASN A 1 219 ? 15.004 -14.220 0.103 1.00 58.19 219 ASN A O 1
ATOM 1721 N N . ASP A 1 220 ? 16.369 -12.928 1.277 1.00 59.91 220 ASP A N 1
ATOM 1722 C CA . ASP A 1 220 ? 16.472 -11.908 0.235 1.00 59.91 220 ASP A CA 1
ATOM 1723 C C . ASP A 1 220 ? 17.243 -12.466 -0.983 1.00 59.91 220 ASP A C 1
ATOM 1725 O O . ASP A 1 220 ? 18.360 -12.980 -0.827 1.00 59.91 220 ASP A O 1
ATOM 1729 N N . PRO A 1 221 ? 16.646 -12.414 -2.194 1.00 56.28 221 PRO A N 1
ATOM 1730 C CA . PRO A 1 221 ? 17.235 -12.986 -3.400 1.00 56.28 221 PRO A CA 1
ATOM 1731 C C . PRO A 1 221 ? 18.572 -12.340 -3.787 1.00 56.28 221 PRO A C 1
ATOM 1733 O O . PRO A 1 221 ? 19.348 -12.973 -4.500 1.00 56.28 221 PRO A O 1
ATOM 1736 N N . LEU A 1 222 ? 18.885 -11.131 -3.306 1.00 56.84 222 LEU A N 1
ATOM 1737 C CA . LEU A 1 222 ? 20.176 -10.481 -3.559 1.00 56.84 222 LEU A CA 1
ATOM 1738 C C . LEU A 1 222 ? 21.356 -11.201 -2.899 1.00 56.84 222 LEU A C 1
ATOM 1740 O O . LEU A 1 222 ? 22.485 -11.083 -3.372 1.00 56.84 222 LEU A O 1
ATOM 1744 N N . PHE A 1 223 ? 21.119 -11.974 -1.836 1.00 51.16 223 PHE A N 1
ATOM 1745 C CA . PHE A 1 223 ? 22.172 -12.746 -1.167 1.00 51.16 223 PHE A CA 1
ATOM 1746 C C . PHE A 1 223 ? 22.307 -14.172 -1.706 1.00 51.16 223 PHE A C 1
ATOM 1748 O O . PHE A 1 223 ? 23.154 -14.935 -1.235 1.00 51.16 223 PHE A O 1
ATOM 1755 N N . TRP A 1 224 ? 21.509 -14.551 -2.706 1.00 47.56 224 TRP A N 1
ATOM 1756 C CA . TRP A 1 224 ? 21.592 -15.856 -3.353 1.00 47.56 224 TRP A CA 1
ATOM 1757 C C . TRP A 1 224 ? 22.629 -15.822 -4.474 1.00 47.56 224 TRP A C 1
ATOM 1759 O O . TRP A 1 224 ? 22.319 -15.975 -5.654 1.00 47.56 224 TRP A O 1
ATOM 1769 N N . PHE A 1 225 ? 23.893 -15.635 -4.107 1.00 38.81 225 PHE A N 1
ATOM 1770 C CA . PHE A 1 225 ? 24.976 -15.965 -5.021 1.00 38.81 225 PHE A CA 1
ATOM 1771 C C . PHE A 1 225 ? 25.054 -17.489 -5.126 1.00 38.81 225 PHE A C 1
ATOM 1773 O O . PHE A 1 225 ? 25.534 -18.165 -4.212 1.00 38.81 225 PHE A O 1
ATOM 1780 N N . GLU A 1 226 ? 24.588 -18.042 -6.248 1.00 38.03 226 GLU A N 1
ATOM 1781 C CA . GLU A 1 226 ? 25.016 -19.373 -6.667 1.00 38.03 226 GLU A CA 1
ATOM 1782 C C . GLU A 1 226 ? 26.543 -19.346 -6.778 1.00 38.03 226 GLU A C 1
ATOM 1784 O O . GLU A 1 226 ? 27.110 -18.701 -7.663 1.00 38.03 226 GLU A O 1
ATOM 1789 N N . ARG A 1 227 ? 27.222 -20.058 -5.874 1.00 37.41 227 ARG A N 1
ATOM 1790 C CA . ARG A 1 227 ? 28.570 -20.540 -6.169 1.00 37.41 227 ARG A CA 1
ATOM 1791 C C . ARG A 1 227 ? 28.432 -21.487 -7.357 1.00 37.41 227 ARG A C 1
ATOM 1793 O O . ARG A 1 227 ? 27.963 -22.610 -7.180 1.00 37.41 227 ARG A O 1
ATOM 1800 N N . ARG A 1 228 ? 28.779 -21.005 -8.546 1.00 39.25 228 ARG A N 1
ATOM 1801 C CA . ARG A 1 228 ? 29.146 -21.872 -9.665 1.00 39.25 228 ARG A CA 1
ATOM 1802 C C . ARG A 1 228 ? 30.586 -22.328 -9.498 1.00 39.25 228 ARG A C 1
ATOM 1804 O O . ARG A 1 228 ? 31.403 -21.499 -9.035 1.00 39.25 228 ARG A O 1
#

Organism: NCBI:txid3111310

Radius of gyration: 18.28 Å; chains: 1; bounding box: 45×47×40 Å

Foldseek 3Di:
DAFQPVDPDFAFDQEALPHGQPDDQDDVVNVVVLVVDDPVSNVVCCVPVRQLQCLCRTKHFYCLDPDRLVVCCVVCVVLVLSNLCSSNLLLLLVLCPVLLQWDFDPDDDNPRDSVNGHIAGDPADLVDGALVNLVVLCVSSVVLVSSVVSVVVPPPPPDDDDPPPPDPVVVVPCPPVNSLCVNQHDDPVSSSVVSSNVSSSSRRHGRIGCSNHPPSPVVRVVPPDPPD